Protein AF-A0A183FVJ2-F1 (afdb_monomer_lite)

Sequence (261 aa):
MDPRLMNNDLGYVYKYMKAKNQTASGFENDLEMKLHALHQQADVAATLRSDWQHLRRNEVFLLEAPGEQVLLLNRCLRTGELTKEKMIKLATRYLLTERMFEQQVENGKLNSTHLHAWYNKPHKFDVKSDDVFQFAYDNLSQLEELIYELEREQRRAERDFHRSETTYYPEQEGRQLLHILRNYMRKDEQCFQNEIGQLRNKMKDQELELKRMQDTINLLKEQTTPNTSNSGIEVTVNLSKKTDRAAIVESPIPDLVSDDE

Foldseek 3Di:
DPPVLLPDLVSVVVVVVVCPQQALVNLLVLLQVLLVVLVVLLVLLVVLVVVVVCLVPDPCNVLDQLVVVLVVLVVSLVSLVVSLVSLVSSLVVSVVSLVVSVVCCVVVVYPVVSVVCSQPDDDPDHSDSVRSVVVSVVSSVSSVVVSVVSVVVSVVSVVVNVVVVVVPDDVSVVSVVVVVVVVVVVVVVVVVVVVVVVVVVVVVVVVVVVVVVVVVVVVVVVVQPDDDDDDDDDDDDDDDDDDDDDDDDDDDDDDDDDDDD

Secondary structure (DSSP, 8-state):
--GGGGG-HHHHHHHHHH-TT--HHHHHHHHHHHHHHHHHHHHHHHHHHHHHHHHTT-HHHHHS-HHHHHHHHHHHHHHHHHHHHHHHHHHHHHHHHHHHHHHHHHTTSS-HHHHHHHHHS--SS--SHHHHHHHHHHHHHHHHHHHHHHHHHHHHHHHHHHHHHTS-STHHHHHHHHHHHHHHHHHHHHHHHHHHHHHHHHHHHHHHHHHHHHHHHHHHHHT-----------------------------PPP------

Organism: Heligmosomoides polygyrus (NCBI:txid6339)

Radius of gyration: 40.73 Å; chains: 1; bounding box: 68×59×129 Å

pLDDT: mean 77.81, std 19.51, range [30.38, 97.06]

Structure (mmCIF, N/CA/C/O backbone):
data_AF-A0A183FVJ2-F1
#
_entry.id   AF-A0A183FVJ2-F1
#
loop_
_atom_site.group_PDB
_atom_site.id
_atom_site.type_symbol
_atom_site.label_atom_id
_atom_site.label_alt_id
_atom_site.label_comp_id
_atom_site.label_asym_id
_atom_site.label_entity_id
_atom_site.label_seq_id
_atom_site.pdbx_PDB_ins_code
_atom_site.Cartn_x
_atom_site.Cartn_y
_atom_site.Cartn_z
_atom_site.occupancy
_atom_site.B_iso_or_equiv
_atom_site.auth_seq_id
_atom_site.auth_comp_id
_atom_site.auth_asym_id
_atom_site.auth_atom_id
_atom_site.pdbx_PDB_model_num
ATOM 1 N N . MET A 1 1 ? -12.778 12.762 14.167 1.00 50.00 1 MET A N 1
ATOM 2 C CA . MET A 1 1 ? -11.390 13.025 14.616 1.00 50.00 1 MET A CA 1
ATOM 3 C C . MET A 1 1 ? -10.741 14.114 13.764 1.00 50.00 1 MET A C 1
ATOM 5 O O . MET A 1 1 ? -11.205 14.344 12.657 1.00 50.00 1 MET A O 1
ATOM 9 N N . ASP A 1 2 ? -9.696 14.784 14.263 1.00 41.59 2 ASP A N 1
ATOM 10 C CA . ASP A 1 2 ? -8.863 15.715 13.471 1.00 41.59 2 ASP A CA 1
ATOM 11 C C . ASP A 1 2 ? -7.871 14.905 12.606 1.00 41.59 2 ASP A C 1
ATOM 13 O O . ASP A 1 2 ? -7.110 14.119 13.182 1.00 41.59 2 ASP A O 1
ATOM 17 N N . PRO A 1 3 ? -7.826 15.081 11.267 1.00 47.72 3 PRO A N 1
ATOM 18 C CA . PRO A 1 3 ? -6.887 14.377 10.387 1.00 47.72 3 PRO A CA 1
ATOM 19 C C . PRO A 1 3 ? -5.415 14.499 10.803 1.00 47.72 3 PRO A C 1
ATOM 21 O O . PRO A 1 3 ? -4.632 13.583 10.569 1.00 47.72 3 PRO A O 1
ATOM 24 N N . ARG A 1 4 ? -5.019 15.586 11.479 1.00 46.34 4 ARG A N 1
ATOM 25 C CA . ARG A 1 4 ? -3.639 15.791 11.959 1.00 46.34 4 ARG A CA 1
ATOM 26 C C . ARG A 1 4 ? -3.226 14.775 13.028 1.00 46.34 4 ARG A C 1
ATOM 28 O O . ARG A 1 4 ? -2.039 14.493 13.179 1.00 46.34 4 ARG A O 1
ATOM 35 N N . LEU A 1 5 ? -4.191 14.182 13.734 1.00 44.88 5 LEU A N 1
ATOM 36 C CA . LEU A 1 5 ? -3.951 13.118 14.714 1.00 44.88 5 LEU A CA 1
ATOM 37 C C . LEU A 1 5 ? -3.628 11.770 14.066 1.00 44.88 5 LEU A C 1
ATOM 39 O O . LEU A 1 5 ? -3.126 10.887 14.755 1.00 44.88 5 LEU A O 1
ATOM 43 N N . MET A 1 6 ? -3.835 11.616 12.752 1.00 51.00 6 MET A N 1
ATOM 44 C CA . MET A 1 6 ? -3.384 10.418 12.045 1.00 51.00 6 MET A CA 1
ATOM 45 C C . MET A 1 6 ? -1.854 10.339 11.907 1.00 51.00 6 MET A C 1
ATOM 47 O O . MET A 1 6 ? -1.336 9.248 11.673 1.00 51.00 6 MET A O 1
ATOM 51 N N . ASN A 1 7 ? -1.114 11.434 12.111 1.00 52.62 7 ASN A N 1
ATOM 52 C CA . ASN A 1 7 ? 0.334 11.471 11.867 1.00 52.62 7 ASN A CA 1
ATOM 53 C C . ASN A 1 7 ? 1.219 11.236 13.108 1.00 52.62 7 ASN A C 1
ATOM 55 O O . ASN A 1 7 ? 2.419 11.043 12.945 1.00 52.62 7 ASN A O 1
ATOM 59 N N . ASN A 1 8 ? 0.676 11.240 14.332 1.00 68.25 8 ASN A N 1
ATOM 60 C CA . ASN A 1 8 ? 1.465 11.060 15.561 1.00 68.25 8 ASN A CA 1
ATOM 61 C C . ASN A 1 8 ? 0.831 10.004 16.480 1.00 68.25 8 ASN A C 1
ATOM 63 O O . ASN A 1 8 ? -0.153 10.283 17.164 1.00 68.25 8 ASN A O 1
ATOM 67 N N . ASP A 1 9 ? 1.431 8.812 16.526 1.00 68.06 9 ASP A N 1
ATOM 68 C CA . ASP A 1 9 ? 0.965 7.676 17.331 1.00 68.06 9 ASP A CA 1
ATOM 69 C C . ASP A 1 9 ? 0.944 7.970 18.832 1.00 68.06 9 ASP A C 1
ATOM 71 O O . ASP A 1 9 ? -0.027 7.653 19.515 1.00 68.06 9 ASP A O 1
ATOM 75 N N . LEU A 1 10 ? 1.971 8.644 19.352 1.00 72.25 10 LEU A N 1
ATOM 76 C CA . LEU A 1 10 ? 2.040 8.975 20.774 1.00 72.25 10 LEU A CA 1
ATOM 77 C C . LEU A 1 10 ? 0.984 10.027 21.149 1.00 72.25 10 LEU A C 1
ATOM 79 O O . LEU A 1 10 ? 0.345 9.933 22.195 1.00 72.25 10 LEU A O 1
ATOM 83 N N . GLY A 1 11 ? 0.750 11.000 20.263 1.00 74.44 11 GLY A N 1
ATOM 84 C CA . GLY A 1 11 ? -0.313 11.998 20.402 1.00 74.44 11 GLY A CA 1
ATOM 85 C C . GLY A 1 11 ? -1.719 11.395 20.309 1.00 74.44 11 GLY A C 1
ATOM 86 O O . GLY A 1 11 ? -2.619 11.831 21.031 1.00 74.44 11 GLY A O 1
ATOM 87 N N . TYR A 1 12 ? -1.894 10.370 19.469 1.00 73.94 12 TYR A N 1
ATOM 88 C CA . TYR A 1 12 ? -3.103 9.554 19.398 1.00 73.94 12 TYR A CA 1
ATOM 89 C C . TYR A 1 12 ? -3.345 8.848 20.741 1.00 73.94 12 TYR A C 1
ATOM 91 O O . TYR A 1 12 ? -4.330 9.155 21.415 1.00 73.94 12 TYR A O 1
ATOM 99 N N . VAL A 1 13 ? -2.410 8.004 21.197 1.00 74.38 13 VAL A N 1
ATOM 100 C CA . VAL A 1 13 ? -2.525 7.266 22.472 1.00 74.38 13 VAL A CA 1
ATOM 101 C C . VAL A 1 13 ? -2.774 8.217 23.647 1.00 74.38 13 VAL A C 1
ATOM 103 O O . VAL A 1 13 ? -3.704 8.007 24.424 1.00 74.38 13 VAL A O 1
ATOM 106 N N . TYR A 1 14 ? -2.028 9.322 23.741 1.00 77.62 14 TYR A N 1
ATOM 107 C CA . TYR A 1 14 ? -2.188 10.316 24.806 1.00 77.62 14 TYR A CA 1
ATOM 108 C C . TYR A 1 14 ? -3.583 10.961 24.834 1.00 77.62 14 TYR A C 1
ATOM 110 O O . TYR A 1 14 ? -4.159 11.139 25.913 1.00 77.62 14 TYR A O 1
ATOM 118 N N . LYS A 1 15 ? -4.157 11.305 23.669 1.00 73.88 15 LYS A N 1
ATOM 119 C CA . LYS A 1 15 ? -5.523 11.848 23.611 1.00 73.88 15 LYS A CA 1
ATOM 120 C C . LYS A 1 15 ? -6.560 10.817 24.049 1.00 73.88 15 LYS A C 1
ATOM 122 O O . LYS A 1 15 ? -7.435 11.186 24.826 1.00 73.88 15 LYS A O 1
ATOM 127 N N . TYR A 1 16 ? -6.444 9.557 23.625 1.00 70.44 16 TYR A N 1
ATOM 128 C CA . TYR A 1 16 ? -7.369 8.500 24.055 1.00 70.44 16 TYR A CA 1
ATOM 129 C C . TYR A 1 16 ? -7.235 8.191 25.554 1.00 70.44 16 TYR A C 1
ATOM 131 O O . TYR A 1 16 ? -8.247 8.111 26.242 1.00 70.44 16 TYR A O 1
ATOM 139 N N . MET A 1 17 ? -6.017 8.150 26.112 1.00 72.50 17 MET A N 1
ATOM 140 C CA . MET A 1 17 ? -5.810 7.999 27.563 1.00 72.50 17 MET A CA 1
ATOM 141 C C . MET A 1 17 ? -6.437 9.139 28.385 1.00 72.50 17 MET A C 1
ATOM 143 O O . MET A 1 17 ? -6.897 8.915 29.506 1.00 72.50 17 MET A O 1
ATOM 147 N N . LYS A 1 18 ? -6.471 10.371 27.854 1.00 74.06 18 LYS A N 1
ATOM 148 C CA . LYS A 1 18 ? -7.150 11.508 28.503 1.00 74.06 18 LYS A CA 1
ATOM 149 C C . LYS A 1 18 ? -8.656 11.586 28.223 1.00 74.06 18 LYS A C 1
ATOM 151 O O . LYS A 1 18 ? -9.364 12.247 28.987 1.00 74.06 18 LYS A O 1
ATOM 156 N N . ALA A 1 19 ? -9.161 10.938 27.176 1.00 66.31 19 ALA A N 1
ATOM 157 C CA . ALA A 1 19 ? -10.570 10.956 26.793 1.00 66.31 19 ALA A CA 1
ATOM 158 C C . ALA A 1 19 ? -11.411 10.053 27.715 1.00 66.31 19 ALA A C 1
ATOM 160 O O . ALA A 1 19 ? -11.744 8.920 27.386 1.00 66.31 19 ALA A O 1
ATOM 161 N N . LYS A 1 20 ? -11.788 10.570 28.892 1.00 62.09 20 LYS A N 1
ATOM 162 C CA . LYS A 1 20 ? -12.544 9.795 29.896 1.00 62.09 20 LYS A CA 1
ATOM 163 C C . LYS A 1 20 ? -13.955 9.371 29.453 1.00 62.09 20 LYS A C 1
ATOM 165 O O . LYS A 1 20 ? -14.448 8.370 29.964 1.00 62.09 20 LYS A O 1
ATOM 170 N N . ASN A 1 21 ? -14.572 10.111 28.523 1.00 65.19 21 ASN A N 1
ATOM 171 C CA . ASN A 1 21 ? -15.989 9.998 28.146 1.00 65.19 21 ASN A CA 1
ATOM 172 C C . ASN A 1 21 ? -16.176 9.904 26.615 1.00 65.19 21 ASN A C 1
ATOM 174 O O . ASN A 1 21 ? -16.877 10.723 26.019 1.00 65.19 21 ASN A O 1
ATOM 178 N N . GLN A 1 22 ? -15.518 8.953 25.951 1.00 79.38 22 GLN A N 1
ATOM 179 C CA . GLN A 1 22 ? -15.757 8.694 24.527 1.00 79.38 22 GLN A CA 1
ATOM 180 C C . GLN A 1 22 ? -17.054 7.888 24.350 1.00 79.38 22 GLN A C 1
ATOM 182 O O . GLN A 1 22 ? -17.272 6.894 25.041 1.00 79.38 22 GLN A O 1
ATOM 187 N N . THR A 1 23 ? -17.943 8.337 23.460 1.00 86.50 23 THR A N 1
ATOM 188 C CA . THR A 1 23 ? -19.224 7.664 23.196 1.00 86.50 23 THR A CA 1
ATOM 189 C C . THR A 1 23 ? -19.024 6.423 22.331 1.00 86.50 23 THR A C 1
ATOM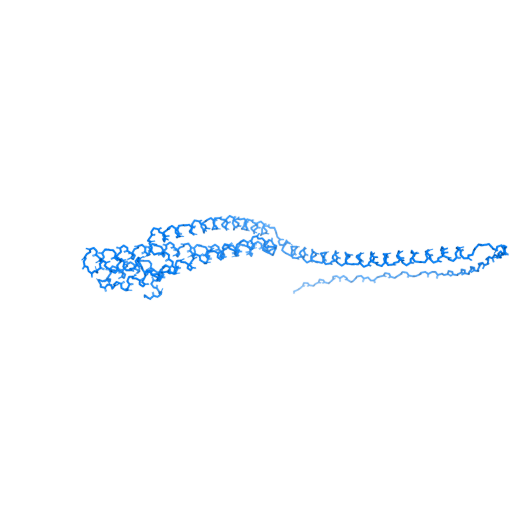 191 O O . THR A 1 23 ? -18.082 6.364 21.541 1.00 86.50 23 THR A O 1
ATOM 194 N N . ALA A 1 24 ? -19.956 5.467 22.400 1.00 86.50 24 ALA A N 1
ATOM 195 C CA . ALA A 1 24 ? -19.974 4.311 21.500 1.00 86.50 24 ALA A CA 1
ATOM 196 C C . ALA A 1 24 ? -19.923 4.729 20.017 1.00 86.50 24 ALA A C 1
ATOM 198 O O . ALA A 1 24 ? -19.078 4.251 19.273 1.00 86.50 24 ALA A O 1
ATOM 199 N N . SER A 1 25 ? -20.730 5.717 19.615 1.00 87.69 25 SER A N 1
ATOM 200 C CA . SER A 1 25 ? -20.691 6.301 18.263 1.00 87.69 25 SER A CA 1
ATOM 201 C C . SER A 1 25 ? -19.344 6.936 17.892 1.00 87.69 25 SER A C 1
ATOM 203 O O . SER A 1 25 ? -18.989 6.982 16.717 1.00 87.69 25 SER A O 1
ATOM 205 N N . GLY A 1 26 ? -18.581 7.419 18.878 1.00 88.19 26 GLY A N 1
ATOM 206 C CA . GLY A 1 26 ? -17.218 7.903 18.687 1.00 88.19 26 GLY A CA 1
ATOM 207 C C . GLY A 1 26 ? -16.248 6.764 18.376 1.00 88.19 26 GLY A C 1
ATOM 208 O O . GLY A 1 26 ? -15.471 6.888 17.435 1.00 88.19 26 GLY A O 1
ATOM 209 N N . PHE A 1 27 ? -16.329 5.651 19.115 1.00 89.25 27 PHE A N 1
ATOM 210 C CA . PHE A 1 27 ? -15.549 4.441 18.831 1.00 89.25 27 PHE A CA 1
ATOM 211 C C . PHE A 1 27 ? -15.895 3.843 17.463 1.00 89.25 27 PHE A C 1
ATOM 213 O O . PHE A 1 27 ? -14.985 3.629 16.671 1.00 89.25 27 PHE A O 1
ATOM 220 N N . GLU A 1 28 ? -17.182 3.650 17.154 1.00 91.44 28 GLU A N 1
ATOM 221 C CA . GLU A 1 28 ? -17.647 3.128 15.857 1.00 91.44 28 GLU A CA 1
ATOM 222 C C . GLU A 1 28 ? -17.110 3.964 14.679 1.00 91.44 28 GLU A C 1
ATOM 224 O O . GLU A 1 28 ? -16.486 3.434 13.765 1.00 91.44 28 GLU A O 1
ATOM 229 N N . ASN A 1 29 ? -17.271 5.292 14.726 1.00 90.94 29 ASN A N 1
ATOM 230 C CA . ASN A 1 29 ? -16.782 6.189 13.674 1.00 90.94 29 ASN A CA 1
ATOM 231 C C . ASN A 1 29 ? -15.244 6.209 13.578 1.00 90.94 29 ASN A C 1
ATOM 233 O O . ASN A 1 29 ? -14.679 6.299 12.487 1.00 90.94 29 ASN A O 1
ATOM 237 N N . ASP A 1 30 ? -14.544 6.121 14.712 1.00 89.31 30 ASP A N 1
ATOM 238 C CA . ASP A 1 30 ? -13.084 6.068 14.720 1.00 89.31 30 ASP A CA 1
ATOM 239 C C . ASP A 1 30 ? -12.540 4.709 14.238 1.00 89.31 30 ASP A C 1
ATOM 241 O O . ASP A 1 30 ? -11.404 4.674 13.762 1.00 89.31 30 ASP A O 1
ATOM 245 N N . LEU A 1 31 ? -13.296 3.611 14.355 1.00 92.12 31 LEU A N 1
ATOM 246 C CA . LEU A 1 31 ? -12.975 2.304 13.766 1.00 92.12 31 LEU A CA 1
ATOM 247 C C . LEU A 1 31 ? -13.189 2.340 12.247 1.00 92.12 31 LEU A C 1
ATOM 249 O O . LEU A 1 31 ? -12.234 2.115 11.504 1.00 92.12 31 LEU A O 1
ATOM 253 N N . GLU A 1 32 ? -14.380 2.744 11.796 1.00 93.62 32 GLU A N 1
ATOM 254 C CA . GLU A 1 32 ? -14.748 2.875 10.376 1.00 93.62 32 GLU A CA 1
ATOM 255 C C . GLU A 1 32 ? -13.738 3.733 9.594 1.00 93.62 32 GLU A C 1
ATOM 257 O O . GLU A 1 32 ? -13.203 3.328 8.561 1.00 93.62 32 GLU A O 1
ATOM 262 N N . MET A 1 33 ? -13.386 4.905 10.134 1.00 92.19 33 MET A N 1
ATOM 263 C CA . MET A 1 33 ? -12.411 5.812 9.522 1.00 92.19 33 MET A CA 1
ATOM 264 C C . MET A 1 33 ? -11.015 5.176 9.381 1.00 92.19 33 MET A C 1
ATOM 266 O O . MET A 1 33 ? -10.322 5.440 8.397 1.00 92.19 33 MET A O 1
ATOM 270 N N . LYS A 1 34 ? -10.573 4.355 10.346 1.00 92.31 34 LYS A N 1
ATOM 271 C CA . LYS A 1 34 ? -9.274 3.661 10.267 1.00 92.31 34 LYS A CA 1
ATOM 272 C C . LYS A 1 34 ? -9.308 2.520 9.265 1.00 92.31 34 LYS A C 1
ATOM 274 O O . LYS A 1 34 ? -8.358 2.383 8.502 1.00 92.31 34 LYS A O 1
ATOM 279 N N . LEU A 1 35 ? -10.390 1.748 9.256 1.00 94.62 35 LEU A N 1
ATOM 280 C CA . LEU A 1 35 ? -10.602 0.641 8.332 1.00 94.62 35 LEU A CA 1
ATOM 281 C C . LEU A 1 35 ? -10.618 1.138 6.881 1.00 94.62 35 LEU A C 1
ATOM 283 O O . LEU A 1 35 ? -9.853 0.655 6.048 1.00 94.62 35 LEU A O 1
ATOM 287 N N . HIS A 1 36 ? -11.374 2.203 6.596 1.00 95.25 36 HIS A N 1
ATOM 288 C CA . HIS A 1 36 ? -11.368 2.833 5.276 1.00 95.25 36 HIS A CA 1
ATOM 289 C C . HIS A 1 36 ? -9.982 3.380 4.891 1.00 95.25 36 HIS A C 1
ATOM 291 O O . HIS A 1 36 ? -9.546 3.226 3.749 1.00 95.25 36 HIS A O 1
ATOM 297 N N . ALA A 1 37 ? -9.263 4.015 5.823 1.00 94.06 37 ALA A N 1
ATOM 298 C CA . ALA A 1 37 ? -7.909 4.507 5.563 1.00 94.06 37 ALA A CA 1
ATOM 299 C C . ALA A 1 37 ? -6.902 3.366 5.312 1.00 94.06 37 ALA A C 1
ATOM 301 O O . ALA A 1 37 ? -5.991 3.533 4.500 1.00 94.06 37 ALA A O 1
ATOM 302 N N . LEU A 1 38 ? -7.068 2.216 5.978 1.00 95.75 38 LEU A N 1
ATOM 303 C CA . LEU A 1 38 ? -6.240 1.021 5.805 1.00 95.75 38 LEU A CA 1
ATOM 304 C C . LEU A 1 38 ? -6.442 0.413 4.413 1.00 95.75 38 LEU A C 1
ATOM 306 O O . LEU A 1 38 ? -5.459 0.213 3.702 1.00 95.75 38 LEU A O 1
ATOM 310 N N . HIS A 1 39 ? -7.695 0.225 3.983 1.00 96.38 39 HIS A N 1
ATOM 311 C CA . HIS A 1 39 ? -8.006 -0.192 2.611 1.00 96.38 39 HIS A CA 1
ATOM 312 C C . HIS A 1 39 ? -7.441 0.786 1.573 1.00 96.38 39 HIS A C 1
ATOM 314 O O . HIS A 1 39 ? -6.803 0.356 0.619 1.00 96.38 39 HIS A O 1
ATOM 320 N N . GLN A 1 40 ? -7.540 2.099 1.810 1.00 95.88 40 GLN A N 1
ATOM 321 C CA . GLN A 1 40 ? -6.932 3.092 0.920 1.00 95.88 40 GLN A CA 1
ATOM 322 C C . GLN A 1 40 ? -5.396 2.965 0.835 1.00 95.88 40 GLN A C 1
ATOM 324 O O . GLN A 1 40 ? -4.821 3.249 -0.214 1.00 95.88 40 GLN A O 1
ATOM 329 N N . GLN A 1 41 ? -4.698 2.556 1.905 1.00 96.31 41 GLN A N 1
ATOM 330 C CA . GLN A 1 41 ? -3.255 2.284 1.811 1.00 96.31 41 GLN A CA 1
ATOM 331 C C . GLN A 1 41 ? -2.961 0.977 1.058 1.00 96.31 41 GLN A C 1
ATOM 333 O O . GLN A 1 41 ? -1.978 0.926 0.321 1.00 96.31 41 GLN A O 1
ATOM 338 N N . ALA A 1 42 ? -3.817 -0.042 1.177 1.00 96.06 42 ALA A N 1
ATOM 339 C CA . ALA A 1 42 ? -3.713 -1.254 0.366 1.00 96.06 42 ALA A CA 1
ATOM 340 C C . ALA A 1 42 ? -3.910 -0.957 -1.136 1.00 96.06 42 ALA A C 1
ATOM 342 O O . ALA A 1 42 ? -3.131 -1.441 -1.955 1.00 96.06 42 ALA A O 1
ATOM 343 N N . ASP A 1 43 ? -4.852 -0.077 -1.500 1.00 96.75 43 ASP A N 1
ATOM 344 C CA . ASP A 1 43 ? -5.037 0.390 -2.885 1.00 96.75 43 ASP A CA 1
ATOM 345 C C . ASP A 1 43 ? -3.780 1.108 -3.423 1.00 96.75 43 ASP A C 1
ATOM 347 O O . ASP A 1 43 ? -3.372 0.905 -4.571 1.00 96.75 43 ASP A O 1
ATOM 351 N N . VAL A 1 44 ? -3.109 1.915 -2.588 1.00 96.31 44 VAL A N 1
ATOM 352 C CA . VAL A 1 44 ? -1.820 2.552 -2.929 1.00 96.31 44 VAL A CA 1
ATOM 353 C C . VAL A 1 44 ? -0.710 1.511 -3.114 1.00 96.31 44 VAL A C 1
ATOM 355 O O . VAL A 1 44 ? 0.055 1.609 -4.073 1.00 96.31 44 VAL A O 1
ATOM 358 N N . ALA A 1 45 ? -0.633 0.491 -2.254 1.00 95.75 45 ALA A N 1
ATOM 359 C CA . ALA A 1 45 ? 0.333 -0.603 -2.386 1.00 95.75 45 ALA A CA 1
ATOM 360 C C . ALA A 1 45 ? 0.096 -1.440 -3.660 1.00 95.75 45 ALA A C 1
ATOM 362 O O . ALA A 1 45 ? 1.048 -1.783 -4.364 1.00 95.75 45 ALA A O 1
ATOM 363 N N . ALA A 1 46 ? -1.167 -1.721 -3.998 1.00 95.50 46 ALA A N 1
ATOM 364 C CA . ALA A 1 46 ? -1.552 -2.400 -5.233 1.00 95.50 46 ALA A CA 1
ATOM 365 C C . ALA A 1 46 ? -1.200 -1.567 -6.479 1.00 95.50 46 ALA A C 1
ATOM 367 O O . ALA A 1 46 ? -0.664 -2.107 -7.449 1.00 95.50 46 ALA A O 1
ATOM 368 N N . THR A 1 47 ? -1.422 -0.249 -6.425 1.00 96.06 47 THR A N 1
ATOM 369 C CA . THR A 1 47 ? -1.043 0.692 -7.493 1.00 96.06 47 THR A CA 1
ATOM 370 C C . THR A 1 47 ? 0.473 0.697 -7.693 1.00 96.06 47 THR A C 1
ATOM 372 O O . THR A 1 47 ? 0.936 0.437 -8.798 1.00 96.06 47 THR A O 1
ATOM 375 N N . LEU A 1 48 ? 1.257 0.852 -6.616 1.00 95.06 48 LEU A N 1
ATOM 376 C CA . LEU A 1 48 ? 2.725 0.808 -6.658 1.00 95.06 48 LEU A CA 1
ATOM 377 C C . LEU A 1 48 ? 3.257 -0.513 -7.243 1.00 95.06 48 LEU A C 1
ATOM 379 O O . LEU A 1 48 ? 4.243 -0.515 -7.980 1.00 95.06 48 LEU A O 1
ATOM 383 N N . ARG A 1 49 ? 2.596 -1.638 -6.944 1.00 94.25 49 ARG A N 1
ATOM 384 C CA . ARG A 1 49 ? 2.927 -2.951 -7.515 1.00 94.25 49 ARG A CA 1
ATOM 385 C C . ARG A 1 49 ? 2.652 -3.010 -9.017 1.00 94.25 49 ARG A C 1
ATOM 387 O O . ARG A 1 49 ? 3.483 -3.536 -9.755 1.00 94.25 49 ARG A O 1
ATOM 394 N N . SER A 1 50 ? 1.518 -2.473 -9.468 1.00 93.56 50 SER A N 1
ATOM 395 C CA . SER A 1 50 ? 1.185 -2.383 -10.894 1.00 93.56 50 SER A CA 1
ATOM 396 C C . SER A 1 50 ? 2.184 -1.485 -11.625 1.00 93.56 50 SER A C 1
ATOM 398 O O . SER A 1 50 ? 2.778 -1.906 -12.616 1.00 93.56 50 SER A O 1
ATOM 400 N N . ASP A 1 51 ? 2.448 -0.291 -11.088 1.00 91.12 51 ASP A N 1
ATOM 401 C CA . ASP A 1 51 ? 3.419 0.666 -11.621 1.00 91.12 51 ASP A CA 1
ATOM 402 C C . ASP A 1 51 ? 4.810 0.034 -11.745 1.00 91.12 51 ASP A C 1
ATOM 404 O O . ASP A 1 51 ? 5.440 0.138 -12.797 1.00 91.12 51 ASP A O 1
ATOM 408 N N . TRP A 1 52 ? 5.269 -0.705 -10.727 1.00 92.00 52 TRP A N 1
ATOM 409 C CA . TRP A 1 52 ? 6.535 -1.440 -10.790 1.00 92.00 52 TRP A CA 1
ATOM 410 C C . TRP A 1 52 ? 6.554 -2.506 -11.892 1.00 92.00 52 TRP A C 1
ATOM 412 O O . TRP A 1 52 ? 7.521 -2.596 -12.653 1.00 92.00 52 TRP A O 1
ATOM 422 N N . GLN A 1 53 ? 5.482 -3.293 -12.030 1.00 90.25 53 GLN A N 1
ATOM 423 C CA . GLN A 1 53 ? 5.373 -4.297 -13.094 1.00 90.25 53 GLN A CA 1
ATOM 424 C C . GLN A 1 53 ? 5.384 -3.672 -14.496 1.00 90.25 53 GLN A C 1
ATOM 426 O O . GLN A 1 53 ? 5.917 -4.285 -15.424 1.00 90.25 53 GLN A O 1
ATOM 431 N N . HIS A 1 54 ? 4.834 -2.465 -14.658 1.00 88.19 54 HIS A N 1
ATOM 432 C CA . HIS A 1 54 ? 4.917 -1.707 -15.904 1.00 88.19 54 HIS A CA 1
ATOM 433 C C . HIS A 1 54 ? 6.323 -1.136 -16.130 1.00 88.19 54 HIS A C 1
ATOM 435 O O . HIS A 1 54 ? 6.896 -1.376 -17.191 1.00 88.19 54 HIS A O 1
ATOM 441 N N . LEU A 1 55 ? 6.914 -0.457 -15.138 1.00 86.31 55 LEU A N 1
ATOM 442 C CA . LEU A 1 55 ? 8.259 0.131 -15.211 1.00 86.31 55 LEU A CA 1
ATOM 443 C C . LEU A 1 55 ? 9.324 -0.917 -15.557 1.00 86.31 55 LEU A C 1
ATOM 445 O O . LEU A 1 55 ? 10.053 -0.752 -16.531 1.00 86.31 55 LEU A O 1
ATOM 449 N N . ARG A 1 56 ? 9.351 -2.050 -14.844 1.00 83.62 56 ARG A N 1
ATOM 450 C CA . ARG A 1 56 ? 10.310 -3.148 -15.071 1.00 83.62 56 ARG A CA 1
ATOM 451 C C . ARG A 1 56 ? 10.218 -3.769 -16.475 1.00 83.62 56 ARG A C 1
ATOM 453 O O . ARG A 1 56 ? 11.176 -4.392 -16.927 1.00 83.62 56 ARG A O 1
ATOM 460 N N . ARG A 1 57 ? 9.073 -3.635 -17.155 1.00 81.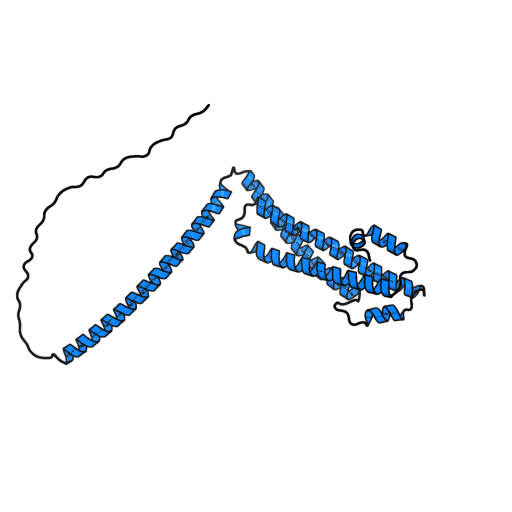62 57 ARG A N 1
ATOM 461 C CA . ARG A 1 57 ? 8.834 -4.133 -18.525 1.00 81.62 57 ARG A CA 1
ATOM 462 C C . ARG A 1 57 ? 8.967 -3.051 -19.600 1.00 81.62 57 ARG A C 1
ATOM 464 O O . ARG A 1 57 ? 8.908 -3.380 -20.781 1.00 81.62 57 ARG A O 1
ATOM 471 N N . ASN A 1 58 ? 9.107 -1.784 -19.219 1.00 81.94 58 ASN A N 1
ATOM 472 C CA . ASN A 1 58 ? 9.137 -0.670 -20.153 1.00 81.94 58 ASN A CA 1
ATOM 473 C C . ASN A 1 58 ? 10.537 -0.525 -20.772 1.00 81.94 58 ASN A C 1
ATOM 475 O O . ASN A 1 58 ? 11.512 -0.288 -20.059 1.00 81.94 58 ASN A O 1
ATOM 479 N N . GLU A 1 59 ? 10.633 -0.613 -22.104 1.00 68.44 59 GLU A N 1
ATOM 480 C CA . GLU A 1 59 ? 11.889 -0.374 -22.830 1.00 68.44 59 GLU A CA 1
ATOM 481 C C . GLU A 1 59 ? 12.469 1.017 -22.522 1.00 68.44 59 GLU A C 1
ATOM 483 O O . GLU A 1 59 ? 13.685 1.150 -22.449 1.00 68.44 59 GLU A O 1
ATOM 488 N N . VAL A 1 60 ? 11.627 2.030 -22.268 1.00 69.75 60 VAL A N 1
ATOM 489 C CA . VAL A 1 60 ? 12.076 3.389 -21.914 1.00 69.75 60 VAL A CA 1
ATOM 490 C C . VAL A 1 60 ? 12.852 3.385 -20.596 1.00 69.75 60 VAL A C 1
ATOM 492 O O . VAL A 1 60 ? 13.983 3.853 -20.568 1.00 69.75 60 VAL A O 1
ATOM 495 N N . PHE A 1 61 ? 12.312 2.765 -19.541 1.00 73.75 61 PHE A N 1
ATOM 496 C CA . PHE A 1 61 ? 12.988 2.662 -18.241 1.00 73.75 61 PHE A CA 1
ATOM 497 C C . PHE A 1 61 ? 14.310 1.885 -18.344 1.00 73.75 61 PHE A C 1
ATOM 499 O O . PHE A 1 61 ? 15.309 2.267 -17.747 1.00 73.75 61 PHE A O 1
ATOM 506 N N . LEU A 1 62 ? 14.356 0.821 -19.154 1.00 69.25 62 LEU A N 1
ATOM 507 C CA . LEU A 1 62 ? 15.581 0.041 -19.385 1.00 69.25 62 LEU A CA 1
ATOM 508 C C . LEU A 1 62 ? 16.651 0.792 -20.203 1.00 69.25 62 LEU A C 1
ATOM 510 O O . LEU A 1 62 ? 17.827 0.429 -20.135 1.00 69.25 62 LEU A O 1
ATOM 514 N N . LEU A 1 63 ? 16.254 1.802 -20.983 1.00 68.31 63 LEU A N 1
ATOM 515 C CA . LEU A 1 63 ? 17.129 2.627 -21.826 1.00 68.31 63 LEU A CA 1
ATOM 516 C C . LEU A 1 63 ? 17.467 3.996 -21.209 1.00 68.31 63 LEU A C 1
ATOM 518 O O . LEU A 1 63 ? 18.359 4.676 -21.719 1.00 68.31 63 LEU A O 1
ATOM 522 N N . GLU A 1 64 ? 16.785 4.395 -20.134 1.00 73.81 64 GLU A N 1
ATOM 523 C CA . GLU A 1 64 ? 17.090 5.593 -19.350 1.00 73.81 64 GLU A CA 1
ATOM 524 C C . GLU A 1 64 ? 18.516 5.570 -18.777 1.00 73.81 64 GLU A C 1
ATOM 526 O O . GLU A 1 64 ? 19.148 4.522 -18.610 1.00 73.81 64 GLU A O 1
ATOM 531 N N . ALA A 1 65 ? 19.038 6.761 -18.473 1.00 75.12 65 ALA A N 1
ATOM 532 C CA . ALA A 1 65 ? 20.335 6.890 -17.827 1.00 75.12 65 ALA A CA 1
ATOM 533 C C . ALA A 1 65 ? 20.294 6.243 -16.425 1.00 75.12 65 ALA A C 1
ATOM 535 O O . ALA A 1 65 ? 19.290 6.399 -15.724 1.00 75.12 65 ALA A O 1
ATOM 536 N N . PRO A 1 66 ? 21.375 5.585 -15.959 1.00 76.62 66 PRO A N 1
ATOM 537 C CA . PRO A 1 66 ? 21.381 4.926 -14.652 1.00 76.62 66 PRO A CA 1
ATOM 538 C C . PRO A 1 66 ? 20.989 5.844 -13.481 1.00 76.62 66 PRO A C 1
ATOM 540 O O . PRO A 1 66 ? 20.348 5.391 -12.539 1.00 76.62 66 PRO A O 1
ATOM 543 N N . GLY A 1 67 ? 21.299 7.145 -13.558 1.00 76.12 67 GLY A N 1
ATOM 544 C CA . GLY A 1 67 ? 20.879 8.130 -12.554 1.00 76.12 67 GLY A CA 1
ATOM 545 C C . GLY A 1 67 ? 19.356 8.308 -12.470 1.00 76.12 67 GLY A C 1
ATOM 546 O O . GLY A 1 67 ? 18.805 8.328 -11.372 1.00 76.12 67 GLY A O 1
ATOM 547 N N . GLU A 1 68 ? 18.658 8.350 -13.609 1.00 83.25 68 GLU A N 1
ATOM 548 C CA . GLU A 1 68 ? 17.188 8.439 -13.649 1.00 83.25 68 GLU A CA 1
ATOM 549 C C . GLU A 1 68 ? 16.541 7.152 -13.122 1.00 83.25 68 GLU A C 1
ATOM 551 O O . GLU A 1 68 ? 15.605 7.205 -12.321 1.00 83.25 68 GLU A O 1
ATOM 556 N N . GLN A 1 69 ? 17.108 5.988 -13.464 1.00 84.75 69 GLN A N 1
ATOM 557 C CA . GLN A 1 69 ? 16.677 4.702 -12.905 1.00 84.75 69 GLN A CA 1
ATOM 558 C C . GLN A 1 69 ? 16.790 4.694 -11.370 1.00 84.75 69 GLN A C 1
ATOM 560 O O . GLN A 1 69 ? 15.842 4.305 -10.685 1.00 84.75 69 GLN A O 1
ATOM 565 N N . VAL A 1 70 ? 17.910 5.177 -10.814 1.00 86.81 70 VAL A N 1
ATOM 566 C CA . VAL A 1 70 ? 18.108 5.314 -9.359 1.00 86.81 70 VAL A CA 1
ATOM 567 C C . VAL A 1 70 ? 17.094 6.281 -8.737 1.00 86.81 70 VAL A C 1
ATOM 569 O O . VAL A 1 70 ? 16.545 5.972 -7.675 1.00 86.81 70 VAL A O 1
ATOM 572 N N . LEU A 1 71 ? 16.794 7.418 -9.373 1.00 87.44 71 LEU A N 1
ATOM 573 C CA . LEU A 1 71 ? 15.809 8.388 -8.874 1.00 87.44 71 LEU A CA 1
ATOM 574 C C . LEU A 1 71 ? 14.380 7.821 -8.863 1.00 87.44 71 LEU A C 1
ATOM 576 O O . LEU A 1 71 ? 13.664 7.969 -7.866 1.00 87.44 71 LEU A O 1
ATOM 580 N N . LEU A 1 72 ? 13.969 7.133 -9.932 1.00 88.56 72 LEU A N 1
ATOM 581 C CA . LEU A 1 72 ? 12.658 6.485 -10.021 1.00 88.56 72 LEU A CA 1
ATOM 582 C C . LEU A 1 72 ? 12.512 5.361 -8.988 1.00 88.56 72 LEU A C 1
ATOM 584 O O . LEU A 1 72 ? 11.508 5.319 -8.274 1.00 88.56 72 LEU A O 1
ATOM 588 N N . LEU A 1 73 ? 13.531 4.511 -8.831 1.00 90.50 73 LEU A N 1
ATOM 589 C CA . LEU A 1 73 ? 13.538 3.441 -7.828 1.00 90.50 73 LEU A CA 1
ATOM 590 C C . LEU A 1 73 ? 13.475 4.001 -6.399 1.00 90.50 73 LEU A C 1
ATOM 592 O O . LEU A 1 73 ? 12.658 3.536 -5.603 1.00 90.50 73 LEU A O 1
ATOM 596 N N . ASN A 1 74 ? 14.230 5.063 -6.092 1.00 91.06 74 ASN A N 1
ATOM 597 C CA . ASN A 1 74 ? 14.139 5.768 -4.806 1.00 91.06 74 ASN A CA 1
ATOM 598 C C . ASN A 1 74 ? 12.739 6.346 -4.545 1.00 91.06 74 ASN A C 1
ATOM 600 O O . ASN A 1 74 ? 12.235 6.285 -3.421 1.00 91.06 74 ASN A O 1
ATOM 604 N N . ARG A 1 75 ? 12.071 6.889 -5.572 1.00 91.44 75 ARG A N 1
ATOM 605 C CA . ARG A 1 75 ? 10.691 7.388 -5.456 1.00 91.44 75 ARG A CA 1
ATOM 606 C C . ARG A 1 75 ? 9.700 6.254 -5.169 1.00 91.44 75 ARG A C 1
ATOM 608 O O . ARG A 1 75 ? 8.829 6.420 -4.308 1.00 91.44 75 ARG A O 1
ATOM 615 N N . CYS A 1 76 ? 9.837 5.115 -5.847 1.00 93.06 76 CYS A N 1
ATOM 616 C CA . CYS A 1 76 ? 9.025 3.922 -5.603 1.00 93.06 76 CYS A CA 1
ATOM 617 C C . CYS A 1 76 ? 9.237 3.388 -4.179 1.00 93.06 76 CYS A C 1
ATOM 619 O O . CYS A 1 76 ? 8.265 3.213 -3.447 1.00 93.06 76 CYS A O 1
ATOM 621 N N . LEU A 1 77 ? 10.491 3.233 -3.744 1.00 93.81 77 LEU A N 1
ATOM 622 C CA . LEU A 1 77 ? 10.844 2.779 -2.394 1.00 93.81 77 LEU A CA 1
ATOM 623 C C . LEU A 1 77 ? 10.322 3.704 -1.303 1.00 93.81 77 LEU A C 1
ATOM 625 O O . LEU A 1 77 ? 9.675 3.242 -0.368 1.00 93.81 77 LEU A O 1
ATOM 629 N N . ARG A 1 78 ? 10.506 5.021 -1.449 1.00 94.12 78 ARG A N 1
ATOM 630 C CA . ARG A 1 78 ? 9.967 5.998 -0.495 1.00 94.12 78 ARG A CA 1
ATOM 631 C C . ARG A 1 78 ? 8.444 5.916 -0.393 1.00 94.12 78 ARG A C 1
ATOM 633 O O . ARG A 1 78 ? 7.896 6.094 0.692 1.00 94.12 78 ARG A O 1
ATOM 640 N N . THR A 1 79 ? 7.760 5.641 -1.502 1.00 94.50 79 THR A N 1
ATOM 641 C CA . THR A 1 79 ? 6.306 5.421 -1.510 1.00 94.50 79 THR A CA 1
ATOM 642 C C . THR A 1 79 ? 5.944 4.120 -0.792 1.00 94.50 79 THR A C 1
ATOM 644 O O . THR A 1 79 ? 5.032 4.123 0.035 1.00 94.50 79 THR A O 1
ATOM 647 N N . GLY A 1 80 ? 6.683 3.038 -1.048 1.00 94.88 80 GLY A N 1
ATOM 648 C CA . GLY A 1 80 ? 6.507 1.739 -0.399 1.00 94.88 80 GLY A CA 1
ATOM 649 C C . GLY A 1 80 ? 6.696 1.807 1.116 1.00 94.88 80 GLY A C 1
ATOM 650 O O . GLY A 1 80 ? 5.771 1.482 1.856 1.00 94.88 80 GLY A O 1
ATOM 651 N N . GLU A 1 81 ? 7.836 2.322 1.581 1.00 94.38 81 GLU A N 1
ATOM 652 C CA . GLU A 1 81 ? 8.154 2.491 3.007 1.00 94.38 81 GLU A CA 1
ATOM 653 C C . GLU A 1 81 ? 7.107 3.333 3.748 1.00 94.38 81 GLU A C 1
ATOM 655 O O . GLU A 1 81 ? 6.588 2.913 4.784 1.00 94.38 81 GLU A O 1
ATOM 660 N N . LEU A 1 82 ? 6.714 4.486 3.188 1.00 94.12 82 LEU A N 1
ATOM 661 C CA . LEU A 1 82 ? 5.674 5.334 3.784 1.00 94.12 82 LEU A CA 1
ATOM 662 C C . LEU A 1 82 ? 4.298 4.654 3.812 1.00 94.12 82 LEU A C 1
ATOM 664 O O . LEU A 1 82 ? 3.492 4.945 4.696 1.00 94.12 82 LEU A O 1
ATOM 668 N N . THR A 1 83 ? 3.999 3.782 2.849 1.00 94.56 83 THR A N 1
ATOM 669 C CA . THR A 1 83 ? 2.732 3.033 2.808 1.00 94.56 83 THR A CA 1
ATOM 670 C C . THR A 1 83 ? 2.743 1.914 3.849 1.00 94.56 83 THR A C 1
ATOM 672 O O . THR A 1 83 ? 1.801 1.816 4.635 1.00 94.56 83 THR A O 1
ATOM 675 N N . LYS A 1 84 ? 3.850 1.164 3.948 1.00 95.56 84 LYS A N 1
ATOM 676 C CA . LYS A 1 84 ? 4.103 0.135 4.969 1.00 95.56 84 LYS A CA 1
ATOM 677 C C . LYS A 1 84 ? 3.957 0.709 6.381 1.00 95.56 84 LYS A C 1
ATOM 679 O O . LYS A 1 84 ? 3.169 0.202 7.179 1.00 95.56 84 LYS A O 1
ATOM 684 N N . GLU A 1 85 ? 4.628 1.828 6.666 1.00 93.62 85 GLU A N 1
ATOM 685 C CA . GLU A 1 85 ? 4.542 2.521 7.958 1.00 93.62 85 GLU A CA 1
ATOM 686 C C . GLU A 1 85 ? 3.094 2.925 8.299 1.00 93.62 85 GLU A C 1
ATOM 688 O O . GLU A 1 85 ? 2.623 2.692 9.416 1.00 93.62 85 GLU A O 1
ATOM 693 N N . LYS A 1 86 ? 2.355 3.505 7.343 1.00 92.88 86 LYS A N 1
ATOM 694 C CA . LYS A 1 86 ? 0.954 3.903 7.557 1.00 92.88 86 LYS A CA 1
ATOM 695 C C . LYS A 1 86 ? 0.031 2.710 7.784 1.00 92.88 86 LYS A C 1
ATOM 697 O O . LYS A 1 86 ? -0.832 2.801 8.653 1.00 92.88 86 LYS A O 1
ATOM 702 N N . MET A 1 87 ? 0.197 1.619 7.037 1.00 94.81 87 MET A N 1
ATOM 703 C CA . MET A 1 87 ? -0.602 0.400 7.201 1.00 94.81 87 MET A CA 1
ATOM 704 C C . MET A 1 87 ? -0.421 -0.198 8.597 1.00 94.81 87 MET A C 1
ATOM 706 O O . MET A 1 87 ? -1.417 -0.418 9.286 1.00 94.81 87 MET A O 1
ATOM 710 N N . ILE A 1 88 ? 0.828 -0.353 9.055 1.00 93.50 88 ILE A N 1
ATOM 711 C CA . ILE A 1 88 ? 1.144 -0.826 10.412 1.00 93.50 88 ILE A CA 1
ATOM 712 C C . ILE A 1 88 ? 0.461 0.070 11.454 1.00 93.50 88 ILE A C 1
ATOM 714 O O . ILE A 1 88 ? -0.279 -0.421 12.306 1.00 93.50 88 ILE A O 1
ATOM 718 N N . LYS A 1 89 ? 0.617 1.398 11.349 1.00 91.31 89 LYS A N 1
ATOM 719 C CA . LYS A 1 89 ? -0.013 2.354 12.277 1.00 91.31 89 LYS A CA 1
ATOM 720 C C . LYS A 1 89 ? -1.536 2.269 12.278 1.00 91.31 89 LYS A C 1
ATOM 722 O O . LYS A 1 89 ? -2.146 2.336 13.343 1.00 91.31 89 LYS A O 1
ATOM 727 N N . LEU A 1 90 ? -2.168 2.140 11.113 1.00 92.69 90 LEU A N 1
ATOM 728 C CA . LEU A 1 90 ? -3.624 2.058 11.000 1.00 92.69 90 LEU A CA 1
ATOM 729 C C . LEU A 1 90 ? -4.165 0.758 11.605 1.00 92.69 90 LEU A C 1
ATOM 731 O O . LEU A 1 90 ? -5.090 0.835 12.412 1.00 92.69 90 LEU A O 1
ATOM 735 N N . ALA A 1 91 ? -3.544 -0.389 11.314 1.00 93.31 91 ALA A N 1
ATOM 736 C CA . ALA A 1 91 ? -3.904 -1.679 11.904 1.00 93.31 91 ALA A CA 1
ATOM 737 C C . ALA A 1 91 ? -3.713 -1.682 13.434 1.00 93.31 91 ALA A C 1
ATOM 739 O O . ALA A 1 91 ? -4.649 -1.973 14.180 1.00 93.31 91 ALA A O 1
ATOM 740 N N . THR A 1 92 ? -2.547 -1.249 13.937 1.00 91.12 92 THR A N 1
ATOM 741 C CA . THR A 1 92 ? -2.288 -1.151 15.387 1.00 91.12 92 THR A CA 1
ATOM 742 C C . THR A 1 92 ? -3.284 -0.225 16.090 1.00 91.12 92 THR A C 1
ATOM 744 O O . THR A 1 92 ? -3.783 -0.545 17.170 1.00 91.12 92 THR A O 1
ATOM 747 N N . ARG A 1 93 ? -3.621 0.923 15.486 1.00 89.06 93 ARG A N 1
ATOM 748 C CA . ARG A 1 93 ? -4.620 1.839 16.054 1.00 89.06 93 ARG A CA 1
ATOM 749 C C . ARG A 1 93 ? -6.045 1.305 15.946 1.00 89.06 93 ARG A C 1
ATOM 751 O O . ARG A 1 93 ? -6.854 1.694 16.786 1.00 89.06 93 ARG A O 1
ATOM 758 N N . TYR A 1 94 ? -6.373 0.476 14.954 1.00 92.50 94 TYR A N 1
ATOM 759 C CA . TYR A 1 94 ? -7.672 -0.197 14.869 1.00 92.50 94 TYR A CA 1
ATOM 760 C C . TYR A 1 94 ? -7.857 -1.103 16.089 1.00 92.50 94 TYR A C 1
ATOM 762 O O . TYR A 1 94 ? -8.733 -0.823 16.908 1.00 92.50 94 TYR A O 1
ATO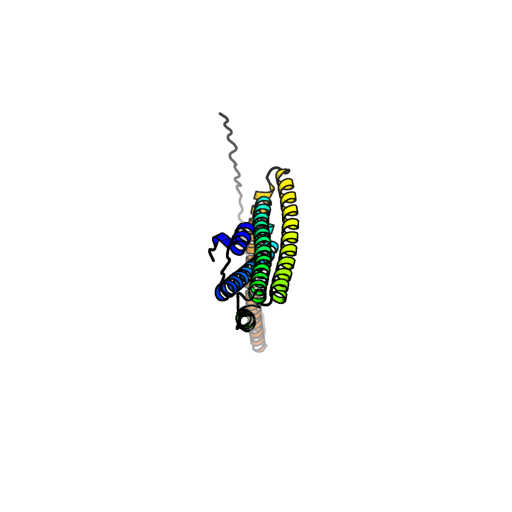M 770 N N . LEU A 1 95 ? -6.923 -2.040 16.306 1.00 91.69 95 LEU A N 1
ATOM 771 C CA . LEU A 1 95 ? -6.908 -2.929 17.475 1.00 91.69 95 LEU A CA 1
ATOM 772 C C . LEU A 1 95 ? -6.988 -2.159 18.790 1.00 91.69 95 LEU A C 1
ATOM 774 O O . LEU A 1 95 ? -7.813 -2.464 19.643 1.00 91.69 95 LEU A O 1
ATOM 778 N N . LEU A 1 96 ? -6.157 -1.126 18.958 1.00 89.19 96 LEU A N 1
ATOM 779 C CA . LEU A 1 96 ? -6.167 -0.333 20.186 1.00 89.19 96 LEU A CA 1
ATOM 780 C C . LEU A 1 96 ? -7.517 0.367 20.408 1.00 89.19 96 LEU A C 1
ATOM 782 O O . LEU A 1 96 ? -7.931 0.544 21.547 1.00 89.19 96 LEU A O 1
ATOM 786 N N . THR A 1 97 ? -8.218 0.764 19.345 1.00 89.31 97 THR A N 1
ATOM 787 C CA . THR A 1 97 ? -9.546 1.390 19.461 1.00 89.31 97 THR A CA 1
ATOM 788 C C . THR A 1 97 ? -10.605 0.371 19.855 1.00 89.31 97 THR A C 1
ATOM 790 O O . THR A 1 97 ? -11.414 0.662 20.731 1.00 89.31 97 THR A O 1
ATOM 793 N N . GLU A 1 98 ? -10.576 -0.812 19.244 1.00 90.88 98 GLU A N 1
ATOM 794 C CA . GLU A 1 98 ? -11.499 -1.910 19.533 1.00 90.88 98 GLU A CA 1
ATOM 795 C C . GLU A 1 98 ? -11.297 -2.430 20.963 1.00 90.88 98 GLU A C 1
ATOM 797 O O . GLU A 1 98 ? -12.239 -2.409 21.750 1.00 90.88 98 GLU A O 1
ATOM 802 N N . ARG A 1 99 ? -10.056 -2.738 21.366 1.00 89.94 99 ARG A N 1
ATOM 803 C CA . ARG A 1 99 ? -9.719 -3.142 22.744 1.00 89.94 99 ARG A CA 1
ATOM 804 C C . ARG A 1 99 ? -10.113 -2.098 23.783 1.00 89.94 99 ARG A C 1
ATOM 806 O O . ARG A 1 99 ? -10.574 -2.448 24.864 1.00 89.94 99 ARG A O 1
ATOM 813 N N . MET A 1 100 ? -9.971 -0.807 23.475 1.00 86.50 100 MET A N 1
ATOM 814 C CA . MET A 1 100 ? -10.453 0.252 24.367 1.00 86.50 100 MET A CA 1
ATOM 815 C C . MET A 1 100 ? -11.987 0.326 24.400 1.00 86.50 100 MET A C 1
ATOM 817 O O . MET A 1 100 ? -12.540 0.617 25.457 1.00 86.50 100 MET A O 1
ATOM 821 N N . PHE A 1 101 ? -12.685 0.054 23.294 1.00 88.44 101 PHE A N 1
ATOM 822 C CA . PHE A 1 101 ? -14.149 -0.007 23.256 1.00 88.44 101 PHE A CA 1
ATOM 823 C C . PHE A 1 101 ? -14.669 -1.188 24.094 1.00 88.44 101 PHE A C 1
ATOM 825 O O . PHE A 1 101 ? -15.512 -0.976 24.969 1.00 88.44 101 PHE A O 1
ATOM 832 N N . GLU A 1 102 ? -14.090 -2.382 23.919 1.00 89.75 102 GLU A N 1
ATOM 833 C CA . GLU A 1 102 ? -14.301 -3.558 24.778 1.00 89.75 102 GLU A CA 1
ATOM 834 C C . GLU A 1 102 ? -14.087 -3.202 26.254 1.00 89.75 102 GLU A C 1
ATOM 836 O O . GLU A 1 102 ? -14.992 -3.361 27.071 1.00 89.75 102 GLU A O 1
ATOM 841 N N . GLN A 1 103 ? -12.950 -2.590 26.594 1.00 88.50 103 GLN A N 1
ATOM 842 C CA . GLN A 1 103 ? -12.633 -2.226 27.973 1.00 88.50 103 GLN A CA 1
ATOM 843 C C . GLN A 1 103 ? -13.626 -1.208 28.579 1.00 88.50 103 GLN A C 1
ATOM 845 O O . GLN A 1 103 ? -13.911 -1.259 29.777 1.00 88.50 103 GLN A O 1
ATOM 850 N N . GLN A 1 104 ? -14.180 -0.260 27.809 1.00 85.94 104 GLN A N 1
ATOM 851 C CA . GLN A 1 104 ? -15.223 0.645 28.331 1.00 85.94 104 GLN A CA 1
ATOM 852 C C . GLN A 1 104 ? -16.573 -0.066 28.528 1.00 85.94 104 GLN A C 1
ATOM 854 O O . GLN A 1 104 ? -17.346 0.348 29.399 1.00 85.94 104 GLN A O 1
ATOM 859 N N . VAL A 1 105 ? -16.851 -1.120 27.753 1.00 87.19 105 VAL A N 1
ATOM 860 C CA . VAL A 1 105 ? -18.013 -2.002 27.937 1.00 87.19 105 VAL A CA 1
ATOM 861 C C . VAL A 1 105 ? -17.843 -2.873 29.186 1.00 87.19 105 VAL A C 1
ATOM 863 O O . VAL A 1 105 ? -18.732 -2.890 30.033 1.00 87.19 105 VAL A O 1
ATOM 866 N N . GLU A 1 106 ? -16.689 -3.521 29.360 1.00 86.81 106 GLU A N 1
ATOM 867 C CA . GLU A 1 106 ? -16.360 -4.337 30.543 1.00 86.81 106 GLU A CA 1
ATOM 868 C C . GLU A 1 106 ? -16.419 -3.528 31.846 1.00 86.81 106 GLU A C 1
ATOM 870 O O . GLU A 1 106 ? -16.971 -3.979 32.846 1.00 86.81 106 GLU A O 1
ATOM 875 N N . ASN A 1 107 ? -15.921 -2.286 31.823 1.00 86.56 107 ASN A N 1
ATOM 876 C CA . ASN A 1 107 ? -16.012 -1.351 32.950 1.00 86.56 107 ASN A CA 1
ATOM 877 C C . ASN A 1 107 ? -17.435 -0.792 33.188 1.00 86.56 107 ASN A C 1
ATOM 879 O O . ASN A 1 107 ? -17.600 0.117 34.005 1.00 86.56 107 ASN A O 1
ATOM 883 N N . GLY A 1 108 ? -18.449 -1.250 32.447 1.00 81.81 108 GLY A N 1
ATOM 884 C CA . GLY A 1 108 ? -19.845 -0.827 32.591 1.00 81.81 108 GLY A CA 1
ATOM 885 C C . GLY A 1 108 ? -20.133 0.626 32.194 1.00 81.81 108 GLY A C 1
ATOM 886 O O . GLY A 1 108 ? -21.215 1.130 32.490 1.00 81.81 108 GLY A O 1
ATOM 887 N N . LYS A 1 109 ? -19.195 1.325 31.535 1.00 82.75 109 LYS A N 1
ATOM 888 C CA . LYS A 1 109 ? -19.395 2.719 31.092 1.00 82.75 109 LYS A CA 1
ATOM 889 C C . LYS A 1 109 ? -20.136 2.818 29.764 1.00 82.75 109 LYS A C 1
ATOM 891 O O . LYS A 1 109 ? -20.772 3.835 29.496 1.00 82.75 109 LYS A O 1
ATOM 896 N N . LEU A 1 110 ? -20.037 1.785 28.931 1.00 83.69 110 LEU A N 1
ATOM 897 C CA . LEU A 1 110 ? -20.787 1.641 27.687 1.00 83.69 110 LEU A CA 1
ATOM 898 C C . LEU A 1 110 ? -21.599 0.346 27.723 1.00 83.69 110 LEU A C 1
ATOM 900 O O . LEU A 1 110 ? -21.179 -0.656 28.292 1.00 83.69 110 LEU A O 1
ATOM 904 N N . ASN A 1 111 ? -22.773 0.362 27.097 1.00 84.62 111 ASN A N 1
ATOM 905 C CA . ASN A 1 111 ? -23.601 -0.833 26.988 1.00 84.62 111 ASN A CA 1
ATOM 906 C C . ASN A 1 111 ? -23.034 -1.778 25.909 1.00 84.62 111 ASN A C 1
ATOM 908 O O . ASN A 1 111 ? -22.832 -1.355 24.768 1.00 84.62 111 ASN A O 1
ATOM 912 N N . SER A 1 112 ? -22.848 -3.057 26.256 1.00 85.19 112 SER A N 1
ATOM 913 C CA . SER A 1 112 ? -22.405 -4.137 25.354 1.00 85.19 112 SER A CA 1
ATOM 914 C C . SER A 1 112 ? -23.232 -4.238 24.065 1.00 85.19 112 SER A C 1
ATOM 916 O O . SER A 1 112 ? -22.699 -4.562 23.001 1.00 85.19 112 SER A O 1
ATOM 918 N N . THR A 1 113 ? -24.512 -3.842 24.107 1.00 87.00 113 THR A N 1
ATOM 919 C CA . THR A 1 113 ? -25.369 -3.743 22.915 1.00 87.00 113 THR A CA 1
ATOM 920 C C . THR A 1 113 ? -24.730 -2.932 21.782 1.00 87.00 113 THR A C 1
ATOM 922 O O . THR A 1 113 ? -24.947 -3.267 20.623 1.00 87.00 113 THR A O 1
ATOM 925 N N . HIS A 1 114 ? -23.917 -1.907 22.071 1.00 84.62 114 HIS A N 1
ATOM 926 C CA . HIS A 1 114 ? -23.245 -1.128 21.026 1.00 84.62 114 HIS A CA 1
ATOM 927 C C . HIS A 1 114 ? -22.127 -1.898 20.319 1.00 84.62 114 HIS A C 1
ATOM 929 O O . HIS A 1 114 ? -22.030 -1.818 19.100 1.00 84.62 114 HIS A O 1
ATOM 935 N N . LEU A 1 115 ? -21.318 -2.668 21.051 1.00 83.31 115 LEU A N 1
ATOM 936 C CA . LEU A 1 115 ? -20.247 -3.475 20.460 1.00 83.31 115 LEU A CA 1
ATOM 937 C C . LEU A 1 115 ? -20.832 -4.617 19.613 1.00 83.31 115 LEU A C 1
ATOM 939 O O . LEU A 1 115 ? -20.416 -4.835 18.478 1.00 83.31 115 LEU A O 1
ATOM 943 N N . HIS A 1 116 ? -21.882 -5.281 20.106 1.00 85.12 116 HIS A N 1
ATOM 944 C CA . HIS A 1 116 ? -22.617 -6.254 19.296 1.00 85.12 116 HIS A CA 1
ATOM 945 C C . HIS A 1 116 ? -23.315 -5.606 18.092 1.00 85.12 116 HIS A C 1
ATOM 947 O O . HIS A 1 116 ? -23.320 -6.192 17.014 1.00 85.12 116 HIS A O 1
ATOM 953 N N . ALA A 1 117 ? -23.876 -4.401 18.227 1.00 87.38 117 ALA A N 1
ATOM 954 C CA . ALA A 1 117 ? -24.445 -3.680 17.091 1.00 87.38 117 ALA A CA 1
ATOM 955 C C . ALA A 1 117 ? -23.370 -3.273 16.072 1.00 87.38 117 ALA A C 1
ATOM 957 O O . ALA A 1 117 ? -23.650 -3.301 14.881 1.00 87.38 117 ALA A O 1
ATOM 958 N N . TRP A 1 118 ? -22.154 -2.928 16.509 1.00 89.12 118 TRP A N 1
ATOM 959 C CA . TRP A 1 118 ? -21.015 -2.672 15.626 1.00 89.12 118 TRP A CA 1
ATOM 960 C C . TRP A 1 118 ? -20.699 -3.896 14.760 1.00 89.12 118 TRP A C 1
ATOM 962 O O . TRP A 1 118 ? -20.785 -3.789 13.542 1.00 89.12 118 TRP A O 1
ATOM 972 N N . TYR A 1 119 ? -20.453 -5.069 15.352 1.00 88.81 119 TYR A N 1
ATOM 973 C CA . TYR A 1 119 ? -20.112 -6.276 14.581 1.00 88.81 119 TYR A CA 1
ATOM 974 C C . TYR A 1 119 ? -21.249 -6.819 13.691 1.00 88.81 119 TYR A C 1
ATOM 976 O O . TYR A 1 119 ? -20.976 -7.559 12.753 1.00 88.81 119 TYR A O 1
ATOM 984 N N . ASN A 1 120 ? -22.514 -6.476 13.970 1.00 89.25 120 ASN A N 1
ATOM 985 C CA . ASN A 1 120 ? -23.678 -6.938 13.196 1.00 89.25 120 ASN A CA 1
ATOM 986 C C . ASN A 1 120 ? -24.233 -5.895 12.201 1.00 89.25 120 ASN A C 1
ATOM 988 O O . ASN A 1 120 ? -25.220 -6.169 11.515 1.00 89.25 120 ASN A O 1
ATOM 992 N N . LYS A 1 121 ? -23.653 -4.690 12.125 1.00 89.50 121 LYS A N 1
ATOM 993 C CA . LYS A 1 121 ? -24.023 -3.690 11.109 1.00 89.50 121 LYS A CA 1
ATOM 994 C C . LYS A 1 121 ? -23.504 -4.120 9.725 1.00 89.50 121 LYS A C 1
ATOM 996 O O . LYS A 1 121 ? -22.452 -4.747 9.638 1.00 89.50 121 LYS A O 1
ATOM 1001 N N . PRO A 1 122 ? -24.210 -3.775 8.633 1.00 88.44 122 PRO A N 1
ATOM 1002 C CA . PRO A 1 122 ? -23.690 -3.966 7.286 1.00 88.44 122 PRO A CA 1
ATOM 1003 C C . PRO A 1 122 ? -22.573 -2.949 7.018 1.00 88.44 122 PRO A C 1
ATOM 1005 O O . PRO A 1 122 ? -22.833 -1.750 6.911 1.00 88.44 122 PRO A O 1
ATOM 1008 N N . HIS A 1 123 ? -21.344 -3.442 6.889 1.00 90.44 123 HIS A N 1
ATOM 1009 C CA . HIS A 1 123 ? -20.154 -2.643 6.592 1.00 90.44 123 HIS A CA 1
ATOM 1010 C C . HIS A 1 123 ? -19.654 -2.899 5.171 1.00 90.44 123 HIS A C 1
ATOM 1012 O O . HIS A 1 123 ? -19.966 -3.922 4.562 1.00 90.44 123 HIS A O 1
ATOM 1018 N N . LYS A 1 124 ? -18.864 -1.965 4.629 1.00 90.88 124 LYS A N 1
ATOM 1019 C CA . LYS A 1 124 ? -18.220 -2.126 3.310 1.00 90.88 124 LYS A CA 1
ATOM 1020 C C . LYS A 1 124 ? -17.068 -3.141 3.342 1.00 90.88 124 LYS A C 1
ATOM 1022 O O . LYS A 1 124 ? -16.758 -3.754 2.323 1.00 90.88 124 LYS A O 1
ATOM 1027 N N . PHE A 1 125 ? -16.427 -3.267 4.496 1.00 91.94 125 PHE A N 1
ATOM 1028 C CA . PHE A 1 125 ? -15.231 -4.062 4.751 1.00 91.94 125 PHE A CA 1
ATOM 1029 C C . PHE A 1 125 ? -15.462 -4.922 6.002 1.00 91.94 125 PHE A C 1
ATOM 1031 O O . PHE A 1 125 ? -16.390 -4.634 6.762 1.00 91.94 125 PHE A O 1
ATOM 1038 N N . ASP A 1 126 ? -14.649 -5.956 6.233 1.00 90.81 126 ASP A N 1
ATOM 1039 C CA . ASP A 1 126 ? -14.752 -6.707 7.490 1.00 90.81 126 ASP A CA 1
ATOM 1040 C C . ASP A 1 126 ? -14.290 -5.839 8.669 1.00 90.81 126 ASP A C 1
ATOM 1042 O O . ASP A 1 126 ? -13.343 -5.064 8.552 1.00 90.81 126 ASP A O 1
ATOM 1046 N N . VAL A 1 127 ? -14.993 -5.954 9.792 1.00 92.38 127 VAL A N 1
ATOM 1047 C CA . VAL A 1 127 ? -14.792 -5.156 11.008 1.00 92.38 127 VAL A CA 1
ATOM 1048 C C . VAL A 1 127 ? -14.269 -5.974 12.183 1.00 92.38 127 VAL A C 1
ATOM 1050 O O . VAL A 1 127 ? -13.938 -5.392 13.217 1.00 92.38 127 VAL A O 1
ATOM 1053 N N . LYS A 1 128 ? -14.195 -7.301 12.072 1.00 90.81 128 LYS A N 1
ATOM 1054 C CA . LYS A 1 128 ? -13.577 -8.131 13.109 1.00 90.81 128 LYS A CA 1
ATOM 1055 C C . LYS A 1 128 ? -12.068 -7.931 13.082 1.00 90.81 128 LYS A C 1
ATOM 1057 O O . LYS A 1 128 ? -11.464 -8.045 12.017 1.00 90.81 128 LYS A O 1
ATOM 1062 N N . SER A 1 129 ? -11.441 -7.695 14.236 1.00 90.38 129 SER A N 1
ATOM 1063 C CA . SER A 1 129 ? -9.981 -7.542 14.282 1.00 90.38 129 SER A CA 1
ATOM 1064 C C . SER A 1 129 ? -9.215 -8.692 13.632 1.00 90.38 129 SER A C 1
ATOM 1066 O O . SER A 1 129 ? -8.265 -8.402 12.921 1.00 90.38 129 SER A O 1
ATOM 1068 N N . ASP A 1 130 ? -9.605 -9.958 13.807 1.00 91.88 130 ASP A N 1
ATOM 1069 C CA . ASP A 1 130 ? -8.867 -11.084 13.207 1.00 91.88 130 ASP A CA 1
ATOM 1070 C C . ASP A 1 130 ? -8.804 -10.967 11.671 1.00 91.88 130 ASP A C 1
ATOM 1072 O O . ASP A 1 130 ? -7.723 -11.034 11.082 1.00 91.88 130 ASP A O 1
ATOM 1076 N N . ASP A 1 131 ? -9.939 -10.678 11.031 1.00 93.19 131 ASP A N 1
ATOM 1077 C CA . ASP A 1 131 ? -10.053 -10.506 9.580 1.00 93.19 131 ASP A CA 1
ATOM 1078 C C . ASP A 1 131 ? -9.362 -9.209 9.094 1.00 93.19 131 ASP A C 1
ATOM 1080 O O . ASP A 1 131 ? -8.660 -9.211 8.078 1.00 93.19 131 ASP A O 1
ATOM 1084 N N . VAL A 1 132 ? -9.458 -8.109 9.858 1.00 94.19 132 VAL A N 1
ATOM 1085 C CA . VAL A 1 132 ? -8.741 -6.844 9.586 1.00 94.19 132 VAL A CA 1
ATOM 1086 C C . VAL A 1 132 ? -7.221 -7.013 9.707 1.00 94.19 132 VAL A C 1
ATOM 1088 O O . VAL A 1 132 ? -6.469 -6.433 8.918 1.00 94.19 132 VAL A O 1
ATOM 1091 N N . PHE A 1 133 ? -6.747 -7.806 10.671 1.00 93.50 133 PHE A N 1
ATOM 1092 C CA . PHE A 1 133 ? -5.325 -8.092 10.859 1.00 93.50 133 PHE A CA 1
ATOM 1093 C C . PHE A 1 133 ? -4.787 -9.043 9.804 1.00 93.50 133 PHE A C 1
ATOM 1095 O O . PHE A 1 133 ? -3.694 -8.789 9.305 1.00 93.50 133 PHE A O 1
ATOM 1102 N N . GLN A 1 134 ? -5.547 -10.068 9.415 1.00 95.56 134 GLN A N 1
ATOM 1103 C CA . GLN A 1 134 ? -5.175 -10.930 8.297 1.00 95.56 134 GLN A CA 1
ATOM 1104 C C . GLN A 1 134 ? -5.064 -10.109 7.004 1.00 95.56 134 GLN A C 1
ATOM 1106 O O . GLN A 1 134 ? -4.030 -10.148 6.341 1.00 95.56 134 GLN A O 1
ATOM 1111 N N . PHE A 1 135 ? -6.055 -9.258 6.711 1.00 96.25 135 PHE A N 1
ATOM 1112 C CA . PHE A 1 135 ? -6.007 -8.338 5.572 1.00 96.25 135 PHE A CA 1
ATOM 1113 C C . PHE A 1 135 ? -4.786 -7.405 5.616 1.00 96.25 135 PHE A C 1
ATOM 1115 O O . PHE A 1 135 ? -4.103 -7.223 4.603 1.00 96.25 135 PHE A O 1
ATOM 1122 N N . ALA A 1 136 ? -4.494 -6.805 6.776 1.00 95.75 136 ALA A N 1
ATOM 1123 C CA . ALA A 1 136 ? -3.333 -5.935 6.940 1.00 95.75 136 ALA A CA 1
ATOM 1124 C C . ALA A 1 136 ? -2.017 -6.697 6.732 1.00 95.75 136 ALA A C 1
ATOM 1126 O O . ALA A 1 136 ? -1.139 -6.199 6.030 1.00 95.75 136 ALA A O 1
ATOM 1127 N N . TYR A 1 137 ? -1.899 -7.894 7.313 1.00 95.88 137 TYR A N 1
ATOM 1128 C CA . TYR A 1 137 ? -0.733 -8.767 7.218 1.00 95.88 137 TYR A CA 1
ATOM 1129 C C . TYR A 1 137 ? -0.465 -9.192 5.771 1.00 95.88 137 TYR A C 1
ATOM 1131 O O . TYR A 1 137 ? 0.623 -8.936 5.263 1.00 95.88 137 TYR A O 1
ATOM 1139 N N . ASP A 1 138 ? -1.470 -9.723 5.071 1.00 97.06 138 ASP A N 1
ATOM 1140 C CA . ASP A 1 138 ? -1.331 -10.199 3.690 1.00 97.06 138 ASP A CA 1
ATOM 1141 C C . ASP A 1 138 ? -0.875 -9.078 2.742 1.00 97.06 138 ASP A C 1
ATOM 1143 O O . ASP A 1 138 ? 0.002 -9.272 1.896 1.00 97.06 138 ASP A O 1
ATOM 1147 N N . ASN A 1 139 ? -1.438 -7.874 2.895 1.00 96.19 139 ASN A N 1
ATOM 1148 C CA . ASN A 1 139 ? -1.040 -6.719 2.089 1.00 96.19 139 ASN A CA 1
ATOM 1149 C C . ASN A 1 139 ? 0.344 -6.177 2.480 1.00 96.19 139 ASN A C 1
ATOM 1151 O O . ASN A 1 139 ? 1.076 -5.723 1.599 1.00 96.19 139 ASN A O 1
ATOM 1155 N N . LEU A 1 140 ? 0.714 -6.234 3.766 1.00 96.12 140 LEU A N 1
ATOM 1156 C CA . LEU A 1 140 ? 2.048 -5.859 4.239 1.00 96.12 140 LEU A CA 1
ATOM 1157 C C . LEU A 1 140 ? 3.116 -6.813 3.703 1.00 96.12 140 LEU A C 1
ATOM 1159 O O . LEU A 1 140 ? 4.085 -6.331 3.128 1.00 96.12 140 LEU A O 1
ATOM 1163 N N . SER A 1 141 ? 2.922 -8.133 3.778 1.00 96.31 141 SER A N 1
ATOM 1164 C CA . SER A 1 141 ? 3.880 -9.110 3.243 1.00 96.31 141 SER A CA 1
ATOM 1165 C C . SER A 1 141 ? 4.115 -8.919 1.741 1.00 96.31 141 SER A C 1
ATOM 1167 O O . SER A 1 141 ? 5.258 -8.817 1.301 1.00 96.31 141 SER A O 1
ATOM 1169 N N . GLN A 1 142 ? 3.051 -8.741 0.948 1.00 95.88 142 GLN A N 1
ATOM 1170 C CA . GLN A 1 142 ? 3.183 -8.455 -0.489 1.00 95.88 142 GLN A CA 1
ATOM 1171 C C . GLN A 1 142 ? 3.820 -7.080 -0.792 1.00 95.88 142 GLN A C 1
ATOM 1173 O O . GLN A 1 142 ? 4.268 -6.836 -1.917 1.00 95.88 142 GLN A O 1
ATOM 1178 N N . LEU A 1 143 ? 3.789 -6.133 0.153 1.00 96.50 143 LEU A N 1
ATOM 1179 C CA . LEU A 1 143 ? 4.452 -4.832 0.032 1.00 96.50 143 LEU A CA 1
ATOM 1180 C C . LEU A 1 143 ? 5.928 -4.919 0.448 1.00 96.50 143 LEU A C 1
ATOM 1182 O O . LEU A 1 143 ? 6.769 -4.295 -0.191 1.00 96.50 143 LEU A O 1
ATOM 1186 N N . GLU A 1 144 ? 6.260 -5.720 1.458 1.00 96.50 144 GLU A N 1
ATOM 1187 C CA . GLU A 1 144 ? 7.635 -6.007 1.880 1.00 96.50 144 GLU A CA 1
ATOM 1188 C C . GLU A 1 144 ? 8.412 -6.776 0.803 1.00 96.50 144 GLU A C 1
ATOM 1190 O O . GLU A 1 144 ? 9.541 -6.404 0.488 1.00 96.50 144 GLU A O 1
ATOM 1195 N N . GLU A 1 145 ? 7.790 -7.766 0.153 1.00 96.44 145 GLU A N 1
ATOM 1196 C CA . GLU A 1 145 ? 8.355 -8.439 -1.028 1.00 96.44 145 GLU A CA 1
ATOM 1197 C C . GLU A 1 145 ? 8.653 -7.448 -2.167 1.00 96.44 145 GLU A C 1
ATOM 1199 O O . GLU A 1 145 ? 9.731 -7.481 -2.767 1.00 96.44 145 GLU A O 1
ATOM 1204 N N . LEU A 1 146 ? 7.719 -6.529 -2.441 1.00 95.81 146 LEU A N 1
ATOM 1205 C CA . LEU A 1 146 ? 7.875 -5.489 -3.459 1.00 95.81 146 LEU A CA 1
ATOM 1206 C C . LEU A 1 146 ? 9.002 -4.505 -3.110 1.00 95.81 146 LEU A C 1
ATOM 1208 O O . LEU A 1 146 ? 9.791 -4.144 -3.981 1.00 95.81 146 LEU A O 1
ATOM 1212 N N . ILE A 1 147 ? 9.097 -4.085 -1.848 1.00 96.31 147 ILE A N 1
ATOM 1213 C CA . ILE A 1 147 ? 10.185 -3.232 -1.354 1.00 96.31 147 ILE A CA 1
ATOM 1214 C C . ILE A 1 147 ? 11.527 -3.950 -1.531 1.00 96.31 147 ILE A C 1
ATOM 1216 O O . ILE A 1 147 ? 12.443 -3.374 -2.109 1.00 96.31 147 ILE A O 1
ATOM 1220 N N . TYR A 1 148 ? 11.631 -5.223 -1.143 1.00 96.25 148 TYR A N 1
ATOM 1221 C CA . TYR A 1 148 ? 12.853 -6.012 -1.313 1.00 96.25 148 TYR A CA 1
ATOM 1222 C C . TYR A 1 148 ? 13.271 -6.160 -2.791 1.00 96.25 148 TYR A C 1
ATOM 1224 O O . TYR A 1 148 ? 14.460 -6.070 -3.117 1.00 96.25 148 TYR A O 1
ATOM 1232 N N . GLU A 1 149 ? 12.314 -6.343 -3.712 1.00 94.69 149 GLU A N 1
ATOM 1233 C CA . GLU A 1 149 ? 12.589 -6.295 -5.155 1.00 94.69 149 GLU A CA 1
ATOM 1234 C C . GLU A 1 149 ? 13.140 -4.932 -5.593 1.00 94.69 149 GLU A C 1
ATOM 1236 O O . GLU A 1 149 ? 14.150 -4.874 -6.300 1.00 94.69 149 GLU A O 1
ATOM 1241 N N . LEU A 1 150 ? 12.495 -3.843 -5.172 1.00 93.94 150 LEU A N 1
ATOM 1242 C CA . LEU A 1 150 ? 12.889 -2.481 -5.525 1.00 93.94 150 LEU A CA 1
ATOM 1243 C C . LEU A 1 150 ? 14.277 -2.125 -4.961 1.00 93.94 150 LEU A C 1
ATOM 1245 O O . LEU A 1 150 ? 15.091 -1.560 -5.684 1.00 93.94 150 LEU A O 1
ATOM 1249 N N . GLU A 1 151 ? 14.602 -2.519 -3.725 1.00 94.38 151 GLU A N 1
ATOM 1250 C CA . GLU A 1 151 ? 15.936 -2.353 -3.123 1.00 94.38 151 GLU A CA 1
ATOM 1251 C C . GLU A 1 151 ? 17.015 -3.150 -3.869 1.00 94.38 151 GLU A C 1
ATOM 1253 O O . GLU A 1 151 ? 18.184 -2.756 -3.929 1.00 94.38 151 GLU A O 1
ATOM 1258 N N . ARG A 1 152 ? 16.665 -4.331 -4.394 1.00 93.56 152 ARG A N 1
ATOM 1259 C CA . ARG A 1 152 ? 17.583 -5.162 -5.184 1.00 93.56 152 ARG A CA 1
ATOM 1260 C C . ARG A 1 152 ? 17.898 -4.498 -6.524 1.00 93.56 152 ARG A C 1
ATOM 1262 O O . ARG A 1 152 ? 19.072 -4.453 -6.898 1.00 93.56 152 ARG A O 1
ATOM 1269 N N . GLU A 1 153 ? 16.890 -3.974 -7.222 1.00 90.56 153 GLU A N 1
ATOM 1270 C CA . GLU A 1 153 ? 17.112 -3.254 -8.480 1.00 90.56 153 GLU A CA 1
ATOM 1271 C C . GLU A 1 153 ? 17.732 -1.862 -8.251 1.00 90.56 153 GLU A C 1
ATOM 1273 O O . GLU A 1 153 ? 18.578 -1.467 -9.047 1.00 90.56 153 GLU A O 1
ATOM 1278 N N . GLN A 1 154 ? 17.447 -1.158 -7.143 1.00 91.56 154 GLN A N 1
ATOM 1279 C CA . GLN A 1 154 ? 18.142 0.094 -6.789 1.00 91.56 154 GLN A CA 1
ATOM 1280 C C . GLN A 1 154 ? 19.645 -0.154 -6.656 1.00 91.56 154 GLN A C 1
ATOM 1282 O O . GLN A 1 154 ? 20.435 0.461 -7.365 1.00 91.56 154 GLN A O 1
ATOM 1287 N N . ARG A 1 155 ? 20.047 -1.133 -5.833 1.00 91.06 155 ARG A N 1
ATOM 1288 C CA . ARG A 1 155 ? 21.463 -1.509 -5.662 1.00 91.06 155 ARG A CA 1
ATOM 1289 C C . ARG A 1 155 ? 22.127 -1.970 -6.959 1.00 91.06 155 ARG A C 1
ATOM 1291 O O . ARG A 1 155 ? 23.352 -2.022 -7.037 1.00 91.06 155 ARG A O 1
ATOM 1298 N N . ARG A 1 156 ? 21.351 -2.371 -7.969 1.00 89.31 156 ARG A N 1
ATOM 1299 C CA . ARG A 1 156 ? 21.855 -2.659 -9.314 1.00 89.31 156 ARG A CA 1
ATOM 1300 C C . ARG A 1 156 ? 22.053 -1.368 -10.108 1.00 89.31 156 ARG A C 1
ATOM 1302 O O . ARG A 1 156 ? 23.168 -1.150 -10.569 1.00 89.31 156 ARG A O 1
ATOM 1309 N N . ALA A 1 157 ? 21.032 -0.518 -10.191 1.00 86.94 157 ALA A N 1
ATOM 1310 C CA . ALA A 1 157 ? 21.092 0.767 -10.881 1.00 86.94 157 ALA A CA 1
ATOM 1311 C C . ALA A 1 157 ? 22.195 1.683 -10.313 1.00 86.94 157 ALA A C 1
ATOM 1313 O O . ALA A 1 157 ? 22.913 2.309 -11.081 1.00 86.94 157 ALA A O 1
ATOM 1314 N N . GLU A 1 158 ? 22.423 1.685 -8.995 1.00 87.38 158 GLU A N 1
ATOM 1315 C CA . GLU A 1 158 ? 23.519 2.423 -8.341 1.00 87.38 158 GLU A CA 1
ATOM 1316 C C . GLU A 1 158 ? 24.908 1.909 -8.749 1.00 87.38 158 GLU A C 1
ATOM 1318 O O . GLU A 1 158 ? 25.814 2.696 -9.018 1.00 87.38 158 GLU A O 1
ATOM 1323 N N . ARG A 1 159 ? 25.091 0.583 -8.851 1.00 88.25 159 ARG A N 1
ATOM 1324 C CA . ARG A 1 159 ? 26.350 0.001 -9.350 1.00 88.25 159 ARG A CA 1
ATOM 1325 C C . ARG A 1 159 ? 26.582 0.330 -10.820 1.00 88.25 159 ARG A C 1
ATOM 1327 O O . ARG A 1 159 ? 27.722 0.587 -11.204 1.00 88.25 159 ARG A O 1
ATOM 1334 N N . ASP A 1 160 ? 25.526 0.306 -11.627 1.00 84.69 160 ASP A N 1
ATOM 1335 C CA . ASP A 1 160 ? 25.600 0.646 -13.047 1.00 84.69 160 ASP A CA 1
ATOM 1336 C C . ASP A 1 160 ? 25.851 2.161 -13.232 1.00 84.69 160 ASP A C 1
ATOM 1338 O O . ASP A 1 160 ? 26.667 2.542 -14.072 1.00 84.69 160 ASP A O 1
ATOM 1342 N N . PHE A 1 161 ? 25.278 3.013 -12.370 1.00 82.69 161 PHE A N 1
ATOM 1343 C CA . PHE A 1 161 ? 25.556 4.451 -12.293 1.00 82.69 161 PHE A CA 1
ATOM 1344 C C . PHE A 1 161 ? 27.022 4.733 -11.958 1.00 82.69 161 PHE A C 1
ATOM 1346 O O . PHE A 1 161 ? 27.713 5.331 -12.780 1.00 82.69 161 PHE A O 1
ATOM 1353 N N . HIS A 1 162 ? 27.546 4.227 -10.838 1.00 80.75 162 HIS A N 1
ATOM 1354 C CA . HIS A 1 162 ? 28.949 4.455 -10.472 1.00 80.75 162 HIS A CA 1
ATOM 1355 C C . HIS A 1 162 ? 29.937 3.868 -11.495 1.00 80.75 162 HIS A C 1
ATOM 1357 O O . HIS A 1 162 ? 30.995 4.448 -11.743 1.00 80.75 162 HIS A O 1
ATOM 1363 N N . ARG A 1 163 ? 29.595 2.755 -12.162 1.00 78.75 163 ARG A N 1
ATOM 1364 C CA . ARG A 1 163 ? 30.395 2.234 -13.283 1.00 78.75 163 ARG A CA 1
ATOM 1365 C C . ARG A 1 163 ? 30.413 3.201 -14.472 1.00 78.75 163 ARG A C 1
ATOM 1367 O O . ARG A 1 163 ? 31.477 3.402 -15.056 1.00 78.75 163 ARG A O 1
ATOM 1374 N N . SER A 1 164 ? 29.272 3.800 -14.817 1.00 67.31 164 SER A N 1
ATOM 1375 C CA . SER A 1 164 ? 29.193 4.811 -15.881 1.00 67.31 164 SER A CA 1
ATOM 1376 C C . SER A 1 164 ? 29.916 6.113 -15.508 1.00 67.31 164 SER A C 1
ATOM 1378 O O . SER A 1 164 ? 30.629 6.670 -16.332 1.00 67.31 164 SER A O 1
ATOM 1380 N N . GLU A 1 165 ? 29.852 6.530 -14.242 1.00 62.09 165 GLU A N 1
ATOM 1381 C CA . GLU A 1 165 ? 30.565 7.693 -13.694 1.00 62.09 165 GLU A CA 1
ATOM 1382 C C . GLU A 1 165 ? 32.094 7.509 -13.737 1.00 62.09 165 GLU A C 1
ATOM 1384 O O . GLU A 1 165 ? 32.832 8.439 -14.052 1.00 62.09 165 GLU A O 1
ATOM 1389 N N . THR A 1 166 ? 32.575 6.278 -13.522 1.00 57.09 166 THR A N 1
ATOM 1390 C CA . THR A 1 166 ? 34.003 5.923 -13.656 1.00 57.09 166 THR A CA 1
ATOM 1391 C C . THR A 1 166 ? 34.462 5.856 -15.127 1.00 57.09 166 THR A C 1
ATOM 1393 O O . THR A 1 166 ? 35.660 5.795 -15.400 1.00 57.09 166 THR A O 1
ATOM 1396 N N . THR A 1 167 ? 33.535 5.876 -16.093 1.00 53.16 167 THR A N 1
ATOM 1397 C CA . THR A 1 167 ? 33.806 5.690 -17.529 1.00 53.16 167 THR A CA 1
ATOM 1398 C C . THR A 1 167 ? 33.388 6.936 -18.318 1.00 53.16 167 THR A C 1
ATOM 1400 O O . THR A 1 167 ? 32.313 6.973 -18.906 1.00 53.16 167 THR A O 1
ATOM 1403 N N . TYR A 1 168 ? 34.253 7.957 -18.309 1.00 46.69 168 TYR A N 1
ATOM 1404 C CA . TYR A 1 168 ? 34.079 9.318 -18.858 1.00 46.69 168 TYR A CA 1
ATOM 1405 C C . TYR A 1 168 ? 33.140 9.469 -20.084 1.00 46.69 168 TYR A C 1
ATOM 1407 O O . TYR A 1 168 ? 33.582 9.542 -21.229 1.00 46.69 168 TYR A O 1
ATOM 1415 N N . TYR A 1 169 ? 31.838 9.590 -19.795 1.00 49.81 169 TYR A N 1
ATOM 1416 C CA . TYR A 1 169 ? 30.754 10.215 -20.575 1.00 49.81 169 TYR A CA 1
ATOM 1417 C C . TYR A 1 169 ? 30.125 9.628 -21.871 1.00 49.81 169 TYR A C 1
ATOM 1419 O O . TYR A 1 169 ? 29.042 10.120 -22.200 1.00 49.81 169 TYR A O 1
ATOM 1427 N N . PRO A 1 170 ? 30.603 8.618 -22.634 1.00 52.44 170 PRO A N 1
ATOM 1428 C CA . PRO A 1 170 ? 30.187 8.503 -24.043 1.00 52.44 170 PRO A CA 1
ATOM 1429 C C . PRO A 1 170 ? 28.865 7.738 -24.213 1.00 52.44 170 PRO A C 1
ATOM 1431 O O . PRO A 1 170 ? 28.207 7.788 -25.254 1.00 52.44 170 PRO A O 1
ATOM 1434 N N . GLU A 1 171 ? 28.476 6.972 -23.193 1.00 56.38 171 GLU A N 1
ATOM 1435 C CA . GLU A 1 171 ? 27.404 5.989 -23.308 1.00 56.38 171 GLU A CA 1
ATOM 1436 C C . GLU A 1 171 ? 25.998 6.595 -23.312 1.00 56.38 171 GLU A C 1
ATOM 1438 O O . GLU A 1 171 ? 25.080 5.963 -23.833 1.00 56.38 171 GLU A O 1
ATOM 1443 N N . GLN A 1 172 ? 25.792 7.784 -22.738 1.00 56.22 172 GLN A N 1
ATOM 1444 C CA . GLN A 1 172 ? 24.451 8.367 -22.619 1.00 56.22 172 GLN A CA 1
ATOM 1445 C C . GLN A 1 172 ? 23.945 8.882 -23.974 1.00 56.22 172 GLN A C 1
ATOM 1447 O O . GLN A 1 172 ? 22.845 8.521 -24.399 1.00 56.22 172 GLN A O 1
ATOM 1452 N N . GLU A 1 173 ? 24.784 9.626 -24.698 1.00 56.91 173 GLU A N 1
ATOM 1453 C CA . GLU A 1 173 ? 24.528 10.004 -26.092 1.00 56.91 173 GLU A CA 1
ATOM 1454 C C . GLU A 1 173 ? 24.487 8.765 -26.993 1.00 56.91 173 GLU A C 1
ATOM 1456 O O . GLU A 1 173 ? 23.563 8.614 -27.791 1.00 56.91 173 GLU A O 1
ATOM 1461 N N . GLY A 1 174 ? 25.412 7.815 -26.796 1.00 60.34 174 GLY A N 1
ATOM 1462 C CA . GLY A 1 174 ? 25.436 6.550 -27.533 1.00 60.34 174 GLY A CA 1
ATOM 1463 C C . GLY A 1 174 ? 24.129 5.754 -27.426 1.00 60.34 174 GLY A C 1
ATOM 1464 O O . GLY A 1 174 ? 23.622 5.272 -28.438 1.00 60.34 174 GLY A O 1
ATOM 1465 N N . ARG A 1 175 ? 23.525 5.645 -26.235 1.00 65.19 175 ARG A N 1
ATOM 1466 C CA . ARG A 1 175 ? 22.247 4.932 -26.032 1.00 65.19 175 ARG A CA 1
ATOM 1467 C C . ARG A 1 175 ? 21.063 5.661 -26.671 1.00 65.19 175 ARG A C 1
ATOM 1469 O O . ARG A 1 175 ? 20.233 5.005 -27.304 1.00 65.19 175 ARG A O 1
ATOM 1476 N N . GLN A 1 176 ? 20.998 6.991 -26.572 1.00 67.81 176 GLN A N 1
ATOM 1477 C CA . GLN A 1 176 ? 19.958 7.775 -27.252 1.00 67.81 176 GLN A CA 1
ATOM 1478 C C . GLN A 1 176 ? 20.093 7.688 -28.779 1.00 67.81 176 GLN A C 1
ATOM 1480 O O . GLN A 1 176 ? 19.105 7.429 -29.469 1.00 67.81 176 GLN A O 1
ATOM 1485 N N . LEU A 1 177 ? 21.315 7.802 -29.305 1.00 72.25 177 LEU A N 1
ATOM 1486 C CA . LEU A 1 177 ? 21.615 7.652 -30.728 1.00 72.25 177 LEU A CA 1
ATOM 1487 C C . LEU A 1 177 ? 21.263 6.243 -31.233 1.00 72.25 177 LEU A C 1
ATOM 1489 O O . LEU A 1 177 ? 20.611 6.108 -32.265 1.00 72.25 177 LEU A O 1
ATOM 1493 N N . LEU A 1 178 ? 21.599 5.190 -30.480 1.00 73.25 178 LEU A N 1
ATOM 1494 C CA . LEU A 1 178 ? 21.218 3.809 -30.800 1.00 73.25 178 LEU A CA 1
ATOM 1495 C C . LEU A 1 178 ? 19.698 3.593 -30.785 1.00 73.25 178 LEU A C 1
ATOM 1497 O O . LEU A 1 178 ? 19.188 2.840 -31.615 1.00 73.25 178 LEU A O 1
ATOM 1501 N N . HIS A 1 179 ? 18.956 4.249 -29.889 1.00 73.44 179 HIS A N 1
ATOM 1502 C CA . HIS A 1 179 ? 17.491 4.210 -29.888 1.00 73.44 179 HIS A CA 1
ATOM 1503 C C . HIS A 1 179 ? 16.901 4.925 -31.116 1.00 73.44 179 HIS A C 1
ATOM 1505 O O . HIS A 1 179 ? 16.003 4.390 -31.769 1.00 73.44 179 HIS A O 1
ATOM 1511 N N . ILE A 1 180 ? 17.441 6.092 -31.480 1.00 78.25 180 ILE A N 1
ATOM 1512 C CA . ILE A 1 180 ? 17.068 6.827 -32.697 1.00 78.25 180 ILE A CA 1
ATOM 1513 C C . ILE A 1 180 ? 17.324 5.959 -33.941 1.00 78.25 180 ILE A C 1
ATOM 1515 O O . ILE A 1 180 ? 16.403 5.733 -34.727 1.00 78.25 180 ILE A O 1
ATOM 1519 N N . LEU A 1 181 ? 18.527 5.394 -34.076 1.00 78.00 181 LEU A N 1
ATOM 1520 C CA . LEU A 1 181 ? 18.908 4.508 -35.182 1.00 78.00 181 LEU A CA 1
ATOM 1521 C C . LEU A 1 181 ? 18.031 3.249 -35.250 1.00 78.00 181 LEU A C 1
ATOM 1523 O O . LEU A 1 181 ? 17.524 2.917 -36.319 1.00 78.00 181 LEU A O 1
ATOM 1527 N N . ARG A 1 182 ? 17.767 2.584 -34.116 1.00 84.38 182 ARG A N 1
ATOM 1528 C CA . ARG A 1 182 ? 16.880 1.408 -34.051 1.00 84.38 182 ARG A CA 1
ATOM 1529 C C . ARG A 1 182 ? 15.453 1.733 -34.505 1.00 84.38 182 ARG A C 1
ATOM 1531 O O . ARG A 1 182 ? 14.822 0.903 -35.158 1.00 84.38 182 ARG A O 1
ATOM 1538 N N . ASN A 1 183 ? 14.946 2.922 -34.180 1.00 83.31 183 ASN A N 1
ATOM 1539 C CA . ASN A 1 183 ? 13.617 3.359 -34.604 1.00 83.31 183 ASN A CA 1
ATOM 1540 C C . ASN A 1 183 ? 13.553 3.722 -36.092 1.00 83.31 183 ASN A C 1
ATOM 1542 O O . ASN A 1 183 ? 12.531 3.443 -36.718 1.00 83.31 183 ASN A O 1
ATOM 1546 N N . TYR A 1 184 ? 14.618 4.290 -36.668 1.00 80.19 184 TYR A N 1
ATOM 1547 C CA . TYR A 1 184 ? 14.723 4.456 -38.121 1.00 80.19 184 TYR A CA 1
ATOM 1548 C C . TYR A 1 184 ? 14.776 3.095 -38.824 1.00 80.19 184 TYR A C 1
ATOM 1550 O O . TYR A 1 184 ? 13.884 2.802 -39.611 1.00 80.19 184 TYR A O 1
ATOM 1558 N N . MET A 1 185 ? 15.683 2.198 -38.419 1.00 76.88 185 MET A N 1
ATOM 1559 C CA . MET A 1 185 ? 15.775 0.839 -38.975 1.00 76.88 185 MET A CA 1
ATOM 1560 C C . MET A 1 185 ? 14.441 0.075 -38.926 1.00 76.88 185 MET A C 1
ATOM 1562 O O . MET A 1 185 ? 14.078 -0.591 -39.891 1.00 76.88 185 MET A O 1
ATOM 1566 N N . ARG A 1 186 ? 13.679 0.175 -37.824 1.00 83.50 186 ARG A N 1
ATOM 1567 C CA . ARG A 1 186 ? 12.362 -0.478 -37.699 1.00 83.50 186 ARG A CA 1
ATOM 1568 C C . ARG A 1 186 ? 11.324 0.107 -38.669 1.00 83.50 186 ARG A C 1
ATOM 1570 O O . ARG A 1 186 ? 10.487 -0.641 -39.169 1.00 83.50 186 ARG A O 1
ATOM 1577 N N . LYS A 1 187 ? 11.365 1.419 -38.934 1.00 82.75 187 LYS A N 1
ATOM 1578 C CA . LYS A 1 187 ? 10.497 2.075 -39.928 1.00 82.75 187 LYS A CA 1
ATOM 1579 C C . LYS A 1 187 ? 10.893 1.701 -41.354 1.00 82.75 187 LYS A C 1
ATOM 1581 O O . LYS A 1 187 ? 10.006 1.409 -42.150 1.00 82.75 187 LYS A O 1
ATOM 1586 N N . ASP A 1 188 ? 12.189 1.665 -41.646 1.00 80.56 188 ASP A N 1
ATOM 1587 C CA . ASP A 1 188 ? 12.718 1.320 -42.966 1.00 80.56 188 ASP A CA 1
ATOM 1588 C C . ASP A 1 188 ? 12.389 -0.137 -43.317 1.00 80.56 188 ASP A C 1
ATOM 1590 O O . ASP A 1 188 ? 11.820 -0.394 -44.374 1.00 80.56 188 ASP A O 1
ATOM 1594 N N . GLU A 1 189 ? 12.612 -1.077 -42.389 1.00 82.94 189 GLU A N 1
ATOM 1595 C CA . GLU A 1 189 ? 12.185 -2.478 -42.520 1.00 82.94 189 GLU A CA 1
ATOM 1596 C C . GLU A 1 189 ? 10.685 -2.568 -42.842 1.00 82.94 189 GLU A C 1
ATOM 1598 O O . GLU A 1 189 ? 10.285 -3.225 -43.801 1.00 82.94 189 GLU A O 1
ATOM 1603 N N . GLN A 1 190 ? 9.833 -1.846 -42.105 1.00 84.00 190 GLN A N 1
ATOM 1604 C CA . GLN A 1 190 ? 8.392 -1.854 -42.357 1.00 84.00 190 GLN A CA 1
ATOM 1605 C C . GLN A 1 190 ? 8.012 -1.202 -43.702 1.00 84.00 190 GLN A C 1
ATOM 1607 O O . GLN A 1 190 ? 7.038 -1.624 -44.329 1.00 84.00 190 GLN A O 1
ATOM 1612 N N . CYS A 1 191 ? 8.786 -0.224 -44.181 1.00 85.62 191 CYS A N 1
ATOM 1613 C CA . CYS A 1 191 ? 8.639 0.349 -45.517 1.00 85.62 191 CYS A CA 1
ATOM 1614 C C . CYS A 1 191 ? 8.965 -0.691 -46.602 1.00 85.62 191 CYS A C 1
ATOM 1616 O O . CYS A 1 191 ? 8.122 -0.970 -47.457 1.00 85.62 191 CYS A O 1
ATOM 1618 N N . PHE A 1 192 ? 10.121 -1.356 -46.507 1.00 79.94 192 PHE A N 1
ATOM 1619 C CA . PHE A 1 192 ? 10.532 -2.399 -47.451 1.00 79.94 192 PHE A CA 1
ATOM 1620 C C . PHE A 1 192 ? 9.559 -3.586 -47.476 1.00 79.94 192 PHE A C 1
ATOM 1622 O O . PHE A 1 192 ? 9.211 -4.069 -48.553 1.00 79.94 192 PHE A O 1
ATOM 1629 N N . GLN A 1 193 ? 9.046 -4.030 -46.323 1.00 84.62 193 GLN A N 1
ATOM 1630 C CA . GLN A 1 193 ? 8.031 -5.092 -46.274 1.00 84.62 193 GLN A CA 1
ATOM 1631 C C . GLN A 1 193 ? 6.727 -4.677 -46.985 1.00 84.62 193 GLN A C 1
ATOM 1633 O O . GLN A 1 193 ? 6.129 -5.486 -47.702 1.00 84.62 193 GLN A O 1
ATOM 1638 N N . ASN A 1 194 ? 6.307 -3.412 -46.857 1.00 88.56 194 ASN A N 1
ATOM 1639 C CA . ASN A 1 194 ? 5.145 -2.881 -47.576 1.00 88.56 194 ASN A CA 1
ATOM 1640 C C . ASN A 1 194 ? 5.387 -2.820 -49.097 1.00 88.56 194 ASN A C 1
ATOM 1642 O O . ASN A 1 194 ? 4.515 -3.228 -49.868 1.00 88.56 194 ASN A O 1
ATOM 1646 N N . GLU A 1 195 ? 6.561 -2.366 -49.544 1.00 89.62 195 GLU A N 1
ATOM 1647 C CA . GLU A 1 195 ? 6.934 -2.335 -50.967 1.00 89.62 195 GLU A CA 1
ATOM 1648 C C . GLU A 1 195 ? 7.009 -3.743 -51.576 1.00 89.62 195 GLU A C 1
ATOM 1650 O O . GLU A 1 195 ? 6.431 -3.992 -52.637 1.00 89.62 195 GLU A O 1
ATOM 1655 N N . ILE A 1 196 ? 7.628 -4.700 -50.876 1.00 88.62 196 ILE A N 1
ATOM 1656 C CA . ILE A 1 196 ? 7.661 -6.117 -51.270 1.00 88.62 196 ILE A CA 1
ATOM 1657 C C . ILE A 1 196 ? 6.236 -6.682 -51.371 1.00 88.62 196 ILE A C 1
ATOM 1659 O O . ILE A 1 196 ? 5.931 -7.418 -52.314 1.00 88.62 196 ILE A O 1
ATOM 1663 N N . GLY A 1 197 ? 5.340 -6.316 -50.448 1.00 90.94 197 GLY A N 1
ATOM 1664 C CA . GLY A 1 197 ? 3.920 -6.665 -50.510 1.00 90.94 197 GLY A CA 1
ATOM 1665 C C . GLY A 1 197 ? 3.231 -6.136 -51.774 1.00 90.94 197 GLY A C 1
ATOM 1666 O O . GLY A 1 197 ? 2.561 -6.895 -52.477 1.00 90.94 197 GLY A O 1
ATOM 1667 N N . GLN A 1 198 ? 3.446 -4.862 -52.117 1.00 90.31 198 GLN A N 1
ATOM 1668 C CA . GLN A 1 198 ? 2.897 -4.260 -53.338 1.00 90.31 198 GLN A CA 1
ATOM 1669 C C . GLN A 1 198 ? 3.452 -4.907 -54.616 1.00 90.31 198 GLN A C 1
ATOM 1671 O O . GLN A 1 198 ? 2.689 -5.185 -55.542 1.00 90.31 198 GLN A O 1
ATOM 1676 N N . LEU A 1 199 ? 4.759 -5.181 -54.670 1.00 91.00 199 LEU A N 1
A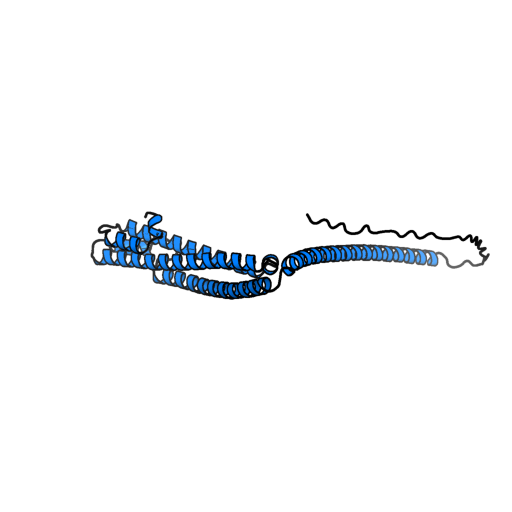TOM 1677 C CA . LEU A 1 199 ? 5.400 -5.843 -55.811 1.00 91.00 199 LEU A C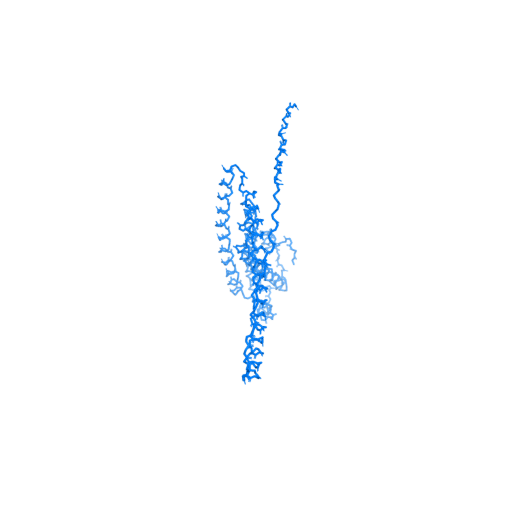A 1
ATOM 1678 C C . LEU A 1 199 ? 4.889 -7.278 -56.001 1.00 91.00 199 LEU A C 1
ATOM 1680 O O . LEU A 1 199 ? 4.600 -7.677 -57.128 1.00 91.00 199 LEU A O 1
ATOM 1684 N N . ARG A 1 200 ? 4.695 -8.034 -54.912 1.00 89.75 200 ARG A N 1
ATOM 1685 C CA . ARG A 1 200 ? 4.089 -9.378 -54.960 1.00 89.75 200 ARG A CA 1
ATOM 1686 C C . ARG A 1 200 ? 2.652 -9.359 -55.479 1.00 89.75 200 ARG A C 1
ATOM 1688 O O . ARG A 1 200 ? 2.270 -10.282 -56.192 1.00 89.75 200 ARG A O 1
ATOM 1695 N N . ASN A 1 201 ? 1.866 -8.335 -55.148 1.00 92.19 201 ASN A N 1
ATOM 1696 C CA . ASN A 1 201 ? 0.506 -8.198 -55.673 1.00 92.19 201 ASN A CA 1
ATOM 1697 C C . ASN A 1 201 ? 0.524 -7.886 -57.177 1.00 92.19 201 ASN A C 1
ATOM 1699 O O . ASN A 1 201 ? -0.078 -8.630 -57.944 1.00 92.19 201 ASN A O 1
ATOM 1703 N N . LYS A 1 202 ? 1.325 -6.903 -57.618 1.00 93.12 202 LYS A N 1
ATOM 1704 C CA . LYS A 1 202 ? 1.502 -6.589 -59.050 1.00 93.12 202 LYS A CA 1
ATOM 1705 C C . LYS A 1 202 ? 1.962 -7.798 -59.872 1.00 93.12 202 LYS A C 1
ATOM 1707 O O . LYS A 1 202 ? 1.471 -8.007 -60.974 1.00 93.12 202 LYS A O 1
ATOM 1712 N N . MET A 1 203 ? 2.869 -8.613 -59.328 1.00 91.44 203 MET A N 1
ATOM 1713 C CA . MET A 1 203 ? 3.342 -9.837 -59.984 1.00 91.44 203 MET A CA 1
ATOM 1714 C C . MET A 1 203 ? 2.218 -10.871 -60.167 1.00 91.44 203 MET A C 1
ATOM 1716 O O . MET A 1 203 ? 2.124 -11.474 -61.231 1.00 91.44 203 MET A O 1
ATOM 1720 N N . LYS A 1 204 ? 1.332 -11.040 -59.174 1.00 92.31 204 LYS A N 1
ATOM 1721 C CA . LYS A 1 204 ? 0.146 -11.910 -59.290 1.00 92.31 204 LYS A CA 1
ATOM 1722 C C . LYS A 1 204 ? -0.866 -11.388 -60.308 1.00 92.31 204 LYS A C 1
ATOM 1724 O O . LYS A 1 204 ? -1.441 -12.182 -61.046 1.00 92.31 204 LYS A O 1
ATOM 1729 N N . ASP A 1 205 ? -1.077 -10.074 -60.359 1.00 91.38 205 ASP A N 1
ATOM 1730 C CA . ASP A 1 205 ? -1.976 -9.458 -61.339 1.00 91.38 205 ASP A CA 1
ATOM 1731 C C . ASP A 1 205 ? -1.452 -9.678 -62.770 1.00 91.38 205 ASP A C 1
ATOM 1733 O O . ASP A 1 205 ? -2.206 -10.097 -63.648 1.00 91.38 205 ASP A O 1
ATOM 1737 N N . GLN A 1 206 ? -0.140 -9.510 -62.981 1.00 93.00 206 GLN A N 1
ATOM 1738 C CA . GLN A 1 206 ? 0.531 -9.821 -64.249 1.00 93.00 206 GLN A CA 1
ATOM 1739 C C . GLN A 1 206 ? 0.484 -11.316 -64.597 1.00 93.00 206 GLN A C 1
ATOM 1741 O O . GLN A 1 206 ? 0.279 -11.664 -65.756 1.00 93.00 206 GLN A O 1
ATOM 1746 N N . GLU A 1 207 ? 0.634 -12.217 -63.622 1.00 92.62 207 GLU A N 1
ATOM 1747 C CA . GLU A 1 207 ? 0.510 -13.666 -63.836 1.00 92.62 207 GLU A CA 1
ATOM 1748 C C . GLU A 1 207 ? -0.919 -14.056 -64.263 1.00 92.62 207 GLU A C 1
ATOM 1750 O O . GLU A 1 207 ? -1.103 -14.852 -65.187 1.00 92.62 207 GLU A O 1
ATOM 1755 N N . LEU A 1 208 ? -1.942 -13.445 -63.653 1.00 91.62 208 LEU A N 1
ATOM 1756 C CA . LEU A 1 208 ? -3.343 -13.611 -64.051 1.00 91.62 208 LEU A CA 1
ATOM 1757 C C . LEU A 1 208 ? -3.620 -13.056 -65.455 1.00 91.62 208 LEU A C 1
ATOM 1759 O O . LEU A 1 208 ? -4.364 -13.674 -66.218 1.00 91.62 208 LEU A O 1
ATOM 1763 N N . GLU A 1 209 ? -3.034 -11.913 -65.811 1.00 90.62 209 GLU A N 1
ATOM 1764 C CA . GLU A 1 209 ? -3.163 -11.318 -67.144 1.00 90.62 209 GLU A CA 1
ATOM 1765 C C . GLU A 1 209 ? -2.463 -12.164 -68.218 1.00 90.62 209 GLU A C 1
ATOM 1767 O O . GLU A 1 209 ? -3.084 -12.499 -69.227 1.00 90.62 209 GLU A O 1
ATOM 1772 N N . LEU A 1 210 ? -1.231 -12.619 -67.965 1.00 91.44 210 LEU A N 1
ATOM 1773 C CA . LEU A 1 210 ? -0.511 -13.554 -68.835 1.00 91.44 210 LEU A CA 1
ATOM 1774 C C . LEU A 1 210 ? -1.279 -14.863 -69.022 1.00 91.44 210 LEU A C 1
ATOM 1776 O O . LEU A 1 210 ? -1.341 -15.376 -70.138 1.00 91.44 210 LEU A O 1
ATOM 1780 N N . LYS A 1 211 ? -1.917 -15.385 -67.968 1.00 91.12 211 LYS A N 1
ATOM 1781 C CA . LYS A 1 211 ? -2.764 -16.577 -68.072 1.00 91.12 211 LYS A CA 1
ATOM 1782 C C . LYS A 1 211 ? -3.985 -16.333 -68.965 1.00 91.12 211 LYS A C 1
ATOM 1784 O O . LYS A 1 211 ? -4.217 -17.113 -69.881 1.00 91.12 211 LYS A O 1
ATOM 1789 N N . ARG A 1 212 ? -4.696 -15.210 -68.791 1.00 88.56 212 ARG A N 1
ATOM 1790 C CA . ARG A 1 212 ? -5.808 -14.810 -69.680 1.00 88.56 212 ARG A CA 1
ATOM 1791 C C . ARG A 1 212 ? -5.358 -14.630 -71.132 1.00 88.56 212 ARG A C 1
ATOM 1793 O O . ARG A 1 212 ? -6.065 -15.053 -72.046 1.00 88.56 212 ARG A O 1
ATOM 1800 N N . MET A 1 213 ? -4.191 -14.026 -71.360 1.00 89.44 213 MET A N 1
ATOM 1801 C CA . MET A 1 213 ? -3.600 -13.914 -72.696 1.00 89.44 213 MET A CA 1
ATOM 1802 C C . MET A 1 213 ? -3.280 -15.291 -73.282 1.00 89.44 213 MET A C 1
ATOM 1804 O O . MET A 1 213 ? -3.612 -15.541 -74.436 1.00 89.44 213 MET A O 1
ATOM 1808 N N . GLN A 1 214 ? -2.690 -16.196 -72.499 1.00 88.69 214 GLN A N 1
ATOM 1809 C CA . GLN A 1 214 ? -2.377 -17.557 -72.933 1.00 88.69 214 GLN A CA 1
ATOM 1810 C C . GLN A 1 214 ? -3.645 -18.343 -73.291 1.00 88.69 214 GLN A C 1
ATOM 1812 O O . GLN A 1 214 ? -3.681 -18.972 -74.347 1.00 88.69 214 GLN A O 1
ATOM 1817 N N . ASP A 1 215 ? -4.695 -18.252 -72.473 1.00 88.12 215 ASP A N 1
ATOM 1818 C CA . ASP A 1 215 ? -6.001 -18.863 -72.741 1.00 88.12 215 ASP A CA 1
ATOM 1819 C C . ASP A 1 215 ? -6.623 -18.291 -74.033 1.00 88.12 215 ASP A C 1
ATOM 1821 O O . ASP A 1 215 ? -7.129 -19.037 -74.870 1.00 88.12 215 ASP A O 1
ATOM 1825 N N . THR A 1 216 ? -6.494 -16.978 -74.261 1.00 86.69 216 THR A N 1
ATOM 1826 C CA . THR A 1 216 ? -6.959 -16.303 -75.490 1.00 86.69 216 THR A CA 1
ATOM 1827 C C . THR A 1 216 ? 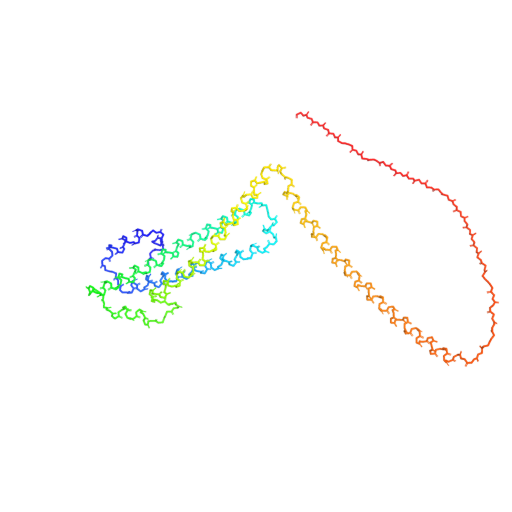-6.155 -16.726 -76.727 1.00 86.69 216 THR A C 1
ATOM 1829 O O . THR A 1 216 ? -6.725 -16.947 -77.793 1.00 86.69 216 THR A O 1
ATOM 1832 N N . ILE A 1 217 ? -4.832 -16.883 -76.601 1.00 86.62 217 ILE A N 1
ATOM 1833 C CA . ILE A 1 217 ? -3.947 -17.376 -77.670 1.00 86.62 217 ILE A CA 1
ATOM 1834 C C . ILE A 1 217 ? -4.253 -18.841 -77.996 1.00 86.62 217 ILE A C 1
ATOM 1836 O O . ILE A 1 217 ? -4.232 -19.218 -79.167 1.00 86.62 217 ILE A O 1
ATOM 1840 N N . ASN A 1 218 ? -4.550 -19.666 -76.990 1.00 84.25 218 ASN A N 1
ATOM 1841 C CA . ASN A 1 218 ? -4.943 -21.058 -77.190 1.00 84.25 218 ASN A CA 1
ATOM 1842 C C . ASN A 1 218 ? -6.290 -21.136 -77.930 1.00 84.25 218 ASN A C 1
ATOM 1844 O O . ASN A 1 218 ? -6.368 -21.813 -78.951 1.00 84.25 218 ASN A O 1
ATOM 1848 N N . LEU A 1 219 ? -7.289 -20.346 -77.514 1.00 82.31 219 LEU A N 1
ATOM 1849 C CA . LEU A 1 219 ? -8.580 -20.224 -78.202 1.00 82.31 219 LEU A CA 1
ATOM 1850 C C . LEU A 1 219 ? -8.418 -19.770 -79.667 1.00 82.31 219 LEU A C 1
ATOM 1852 O O . LEU A 1 219 ? -9.035 -20.329 -80.571 1.00 82.31 219 LEU A O 1
ATOM 1856 N N . LEU A 1 220 ? -7.555 -18.779 -79.923 1.00 79.38 220 LEU A N 1
ATOM 1857 C CA . LEU A 1 220 ? -7.252 -18.311 -81.279 1.00 79.38 220 LEU A CA 1
ATOM 1858 C C . LEU A 1 220 ? -6.552 -19.386 -82.121 1.00 79.38 220 LEU A C 1
ATOM 1860 O O . LEU A 1 220 ? -6.870 -19.522 -83.301 1.00 79.38 220 LEU A O 1
ATOM 1864 N N . LYS A 1 221 ? -5.638 -20.173 -81.539 1.00 75.56 221 LYS A N 1
ATOM 1865 C CA . LYS A 1 221 ? -4.971 -21.299 -82.221 1.00 75.56 221 LYS A CA 1
ATOM 1866 C C . LYS A 1 221 ? -5.928 -22.444 -82.543 1.00 75.56 221 LYS A C 1
ATOM 1868 O O . LYS A 1 221 ? -5.818 -23.016 -83.620 1.00 75.56 221 LYS A O 1
ATOM 1873 N N . GLU A 1 222 ? -6.882 -22.742 -81.665 1.00 67.38 222 GLU A N 1
ATOM 1874 C CA . GLU A 1 222 ? -7.958 -23.707 -81.938 1.00 67.38 222 GLU A CA 1
ATOM 1875 C C . GLU A 1 222 ? -8.885 -23.231 -83.070 1.00 67.38 222 GLU A C 1
ATOM 1877 O O . GLU A 1 222 ? -9.402 -24.046 -83.828 1.00 67.38 222 GLU A O 1
ATOM 1882 N N . GLN A 1 223 ? -9.030 -21.913 -83.254 1.00 61.28 223 GLN A N 1
ATOM 1883 C CA . GLN A 1 223 ? -9.708 -21.316 -84.412 1.00 61.28 223 GLN A CA 1
ATOM 1884 C C . GLN A 1 223 ? -8.817 -21.189 -85.665 1.00 61.28 223 GLN A C 1
ATOM 1886 O O . GLN A 1 223 ? -9.333 -20.913 -86.747 1.00 61.28 223 GLN A O 1
ATOM 1891 N N . THR A 1 224 ? -7.495 -21.382 -85.557 1.00 52.25 224 THR A N 1
ATOM 1892 C CA . THR A 1 224 ? -6.531 -21.225 -86.665 1.00 52.25 224 THR A CA 1
ATOM 1893 C C . THR A 1 224 ? -5.634 -22.448 -86.872 1.00 52.25 224 THR A C 1
ATOM 1895 O O . THR A 1 224 ? -4.405 -22.364 -86.883 1.00 52.25 224 THR A O 1
ATOM 1898 N N . THR A 1 225 ? -6.255 -23.582 -87.197 1.00 36.38 225 THR A N 1
ATOM 1899 C CA . THR A 1 225 ? -5.610 -24.649 -87.980 1.00 36.38 225 THR A CA 1
ATOM 1900 C C . THR A 1 225 ? -6.535 -25.171 -89.090 1.00 36.38 225 THR A C 1
ATOM 1902 O O . THR A 1 225 ? -7.696 -25.458 -88.807 1.00 36.38 225 THR A O 1
ATOM 1905 N N . PRO A 1 226 ? -6.057 -25.385 -90.338 1.00 48.12 226 PRO A N 1
ATOM 1906 C CA . PRO A 1 226 ? -4.786 -24.976 -90.952 1.00 48.12 226 PRO A CA 1
ATOM 1907 C C . PRO A 1 226 ? -4.953 -23.986 -92.131 1.00 48.12 226 PRO A C 1
ATOM 1909 O O . PRO A 1 226 ? -5.944 -24.032 -92.850 1.00 48.12 226 PRO A O 1
ATOM 1912 N N . ASN A 1 227 ? -3.935 -23.148 -92.367 1.00 33.09 227 ASN A N 1
ATOM 1913 C CA . ASN A 1 227 ? -3.514 -22.601 -93.676 1.00 33.09 227 ASN A CA 1
ATOM 1914 C C . ASN A 1 227 ? -2.208 -21.804 -93.444 1.00 33.09 227 ASN A C 1
ATOM 1916 O O . ASN A 1 227 ? -2.247 -20.682 -92.960 1.00 33.09 227 ASN A O 1
ATOM 1920 N N . THR A 1 228 ? -1.031 -22.434 -93.465 1.00 30.38 228 THR A N 1
ATOM 1921 C CA . THR A 1 228 ? -0.197 -22.725 -94.654 1.00 30.38 228 THR A CA 1
ATOM 1922 C C . THR A 1 228 ? 0.510 -21.488 -95.242 1.00 30.38 228 THR A C 1
ATOM 1924 O O . THR A 1 228 ? -0.127 -20.544 -95.688 1.00 30.38 228 THR A O 1
ATOM 1927 N N . SER A 1 229 ? 1.842 -21.599 -95.355 1.00 32.56 229 SER A N 1
ATOM 1928 C CA . SER A 1 229 ? 2.804 -20.784 -96.132 1.00 32.56 229 SER A CA 1
ATOM 1929 C C . SER A 1 229 ? 3.292 -19.414 -95.605 1.00 32.56 229 SER A C 1
ATOM 1931 O O . SER A 1 229 ? 2.622 -18.395 -95.680 1.00 32.56 229 SER A O 1
ATOM 1933 N N . ASN A 1 230 ? 4.558 -19.431 -95.168 1.00 33.47 230 ASN A N 1
ATOM 1934 C CA . ASN A 1 230 ? 5.698 -18.676 -95.715 1.00 33.47 230 ASN A CA 1
ATOM 1935 C C . ASN A 1 230 ? 5.533 -17.193 -96.108 1.00 33.47 230 ASN A C 1
ATOM 1937 O O . ASN A 1 230 ? 5.034 -16.896 -97.187 1.00 33.47 230 ASN A O 1
ATOM 1941 N N . SER A 1 231 ? 6.180 -16.304 -95.345 1.00 33.88 231 SER A N 1
ATOM 1942 C CA . SER A 1 231 ? 7.306 -15.438 -95.777 1.00 33.88 231 SER A CA 1
ATOM 1943 C C . SER A 1 231 ? 7.659 -14.502 -94.599 1.00 33.88 231 SER A C 1
ATOM 1945 O O . SER A 1 231 ? 6.761 -13.892 -94.036 1.00 33.88 231 SER A O 1
ATOM 1947 N N . GLY A 1 232 ? 8.886 -14.343 -94.098 1.00 33.06 232 GLY A N 1
ATOM 1948 C CA . GLY A 1 232 ? 10.182 -14.658 -94.692 1.00 33.06 232 GLY A CA 1
ATOM 1949 C C . GLY A 1 232 ? 10.790 -13.445 -95.401 1.00 33.06 232 GLY A C 1
ATOM 1950 O O . GLY A 1 232 ? 10.879 -13.468 -96.617 1.00 33.06 232 GLY A O 1
ATOM 1951 N N . ILE A 1 233 ? 11.212 -12.409 -94.662 1.00 39.41 233 ILE A N 1
ATOM 1952 C CA . ILE A 1 233 ? 12.158 -11.366 -95.115 1.00 39.41 233 ILE A CA 1
ATOM 1953 C C . ILE A 1 233 ? 12.871 -10.766 -93.890 1.00 39.41 233 ILE A C 1
ATOM 1955 O O . ILE A 1 233 ? 12.301 -10.685 -92.802 1.00 39.41 233 ILE A O 1
ATOM 1959 N N . GLU A 1 234 ? 14.145 -10.424 -94.073 1.00 34.72 234 GLU A N 1
ATOM 1960 C CA . GLU A 1 234 ? 15.127 -10.195 -93.010 1.00 34.72 234 GLU A CA 1
ATOM 1961 C C . GLU A 1 234 ? 15.218 -8.749 -92.493 1.00 34.72 234 GLU A C 1
ATOM 1963 O O . GLU A 1 234 ? 14.735 -7.786 -93.088 1.00 34.72 234 GLU A O 1
ATOM 1968 N N . VAL A 1 235 ? 15.900 -8.623 -91.353 1.00 36.16 235 VAL A N 1
ATOM 1969 C CA . VAL A 1 235 ? 16.204 -7.383 -90.631 1.00 36.16 235 VAL A CA 1
ATOM 1970 C C . VAL A 1 235 ? 17.443 -6.697 -91.217 1.00 36.16 235 VAL A C 1
ATOM 1972 O O . VAL A 1 235 ? 18.461 -7.349 -91.436 1.00 36.16 235 VAL A O 1
ATOM 1975 N N . THR A 1 236 ? 17.429 -5.365 -91.337 1.00 34.16 236 THR A N 1
ATOM 1976 C CA . THR A 1 236 ? 18.654 -4.557 -91.490 1.00 34.16 236 THR A CA 1
ATOM 1977 C C . THR A 1 236 ? 18.813 -3.567 -90.333 1.00 34.16 236 THR A C 1
ATOM 1979 O O . THR A 1 236 ? 17.961 -2.720 -90.074 1.00 34.16 236 THR A O 1
ATOM 1982 N N . VAL A 1 237 ? 19.924 -3.699 -89.600 1.00 35.09 237 VAL A N 1
ATOM 1983 C CA . VAL A 1 237 ? 20.267 -2.879 -88.427 1.00 35.09 237 VAL A CA 1
ATOM 1984 C C . VAL A 1 237 ? 21.170 -1.722 -88.849 1.00 35.09 237 VAL A C 1
ATOM 1986 O O . VAL A 1 237 ? 22.246 -1.955 -89.392 1.00 35.09 237 VAL A O 1
ATOM 1989 N N . ASN A 1 238 ? 20.790 -0.484 -88.520 1.00 36.06 238 ASN A N 1
ATOM 1990 C CA . ASN A 1 238 ? 21.668 0.682 -88.651 1.00 36.06 238 ASN A CA 1
ATOM 1991 C C . ASN A 1 238 ? 22.265 1.070 -87.290 1.00 36.06 238 ASN A C 1
ATOM 1993 O O . ASN A 1 238 ? 21.581 1.607 -86.423 1.00 36.06 238 ASN A O 1
ATOM 1997 N N . LEU A 1 239 ? 23.565 0.815 -87.125 1.00 35.44 239 LEU A N 1
ATOM 1998 C CA . LEU A 1 239 ? 24.377 1.241 -85.983 1.00 35.44 239 LEU A CA 1
ATOM 1999 C C . LEU A 1 239 ? 25.162 2.510 -86.345 1.00 35.44 239 LEU A C 1
ATOM 2001 O O . LEU A 1 239 ? 26.110 2.442 -87.126 1.00 35.44 239 LEU A O 1
ATOM 2005 N N . SER A 1 240 ? 24.843 3.647 -85.723 1.00 41.16 240 SER A N 1
ATOM 2006 C CA . SER A 1 240 ? 25.686 4.851 -85.756 1.00 41.16 240 SER A CA 1
ATOM 2007 C C . SER A 1 240 ? 26.283 5.131 -84.372 1.00 41.16 240 SER A C 1
ATOM 2009 O O . SER A 1 240 ? 25.635 5.639 -83.461 1.00 41.16 240 SER A O 1
ATOM 2011 N N . LYS A 1 241 ? 27.565 4.791 -84.202 1.00 40.03 241 LYS A N 1
ATOM 2012 C CA . LYS A 1 241 ? 28.356 5.200 -83.032 1.00 40.03 241 LYS A CA 1
ATOM 2013 C C . LYS A 1 241 ? 28.797 6.656 -83.188 1.00 40.03 241 LYS A C 1
ATOM 2015 O O . LYS A 1 241 ? 29.328 7.007 -84.241 1.00 40.03 241 LYS A O 1
ATOM 2020 N N . LYS A 1 242 ? 28.758 7.444 -82.108 1.00 40.78 242 LYS A N 1
ATOM 2021 C CA . LYS A 1 242 ? 29.765 8.493 -81.894 1.00 40.78 242 LYS A CA 1
ATOM 2022 C C . LYS A 1 242 ? 30.047 8.721 -80.408 1.00 40.78 242 LYS A C 1
ATOM 2024 O O . LYS A 1 242 ? 29.151 9.030 -79.633 1.00 40.78 242 LYS A O 1
ATOM 2029 N N . THR A 1 243 ? 31.307 8.533 -80.045 1.00 40.16 243 THR A N 1
ATOM 2030 C CA . THR A 1 243 ? 31.908 8.790 -78.731 1.00 40.16 243 THR A CA 1
ATOM 2031 C C . THR A 1 243 ? 32.252 10.282 -78.607 1.00 40.16 243 THR A C 1
ATOM 2033 O O . THR A 1 243 ? 32.645 10.869 -79.612 1.00 40.16 243 THR A O 1
ATOM 2036 N N . ASP A 1 244 ? 32.172 10.889 -77.414 1.00 34.19 244 ASP A N 1
ATOM 2037 C CA . ASP A 1 244 ? 33.398 11.213 -76.655 1.00 34.19 244 ASP A CA 1
ATOM 2038 C C . ASP A 1 244 ? 33.201 11.906 -75.288 1.00 34.19 244 ASP A C 1
ATOM 2040 O O . ASP A 1 244 ? 32.538 12.930 -75.172 1.00 34.19 244 ASP A O 1
ATOM 2044 N N . ARG A 1 245 ? 33.951 11.355 -74.320 1.00 35.78 245 ARG A N 1
ATOM 2045 C CA . ARG A 1 245 ? 34.691 11.980 -73.200 1.00 35.78 245 ARG A CA 1
ATOM 2046 C C . ARG A 1 245 ? 33.985 12.682 -72.026 1.00 35.78 245 ARG A C 1
ATOM 2048 O O . ARG A 1 245 ? 32.970 13.353 -72.128 1.00 35.78 245 ARG A O 1
ATOM 2055 N N . ALA A 1 246 ? 34.627 12.480 -70.874 1.00 36.41 246 ALA A N 1
ATOM 2056 C CA . ALA A 1 246 ? 34.213 12.865 -69.531 1.00 36.41 246 ALA A CA 1
ATOM 2057 C C . ALA A 1 246 ? 34.916 14.138 -69.030 1.00 36.41 246 ALA A C 1
ATOM 2059 O O . ALA A 1 246 ? 35.967 14.518 -69.546 1.00 36.41 246 ALA A O 1
ATOM 2060 N N . ALA A 1 247 ? 34.402 14.689 -67.929 1.00 36.28 247 ALA A N 1
ATOM 2061 C CA . ALA A 1 247 ? 35.183 15.446 -66.956 1.00 36.28 247 ALA A CA 1
ATOM 2062 C C . ALA A 1 247 ? 34.664 15.132 -65.541 1.00 36.28 247 ALA A C 1
ATOM 2064 O O . ALA A 1 247 ? 33.470 15.251 -65.277 1.00 36.28 247 ALA A O 1
ATOM 2065 N N . ILE A 1 248 ? 35.564 14.705 -64.655 1.00 40.81 248 ILE A N 1
ATOM 2066 C CA . ILE A 1 248 ? 35.328 14.586 -63.209 1.00 40.81 248 ILE A CA 1
ATOM 2067 C C . ILE A 1 248 ? 35.760 15.913 -62.582 1.00 40.81 248 ILE A C 1
ATOM 2069 O O . ILE A 1 248 ? 36.806 16.442 -62.955 1.00 40.81 248 ILE A O 1
ATOM 2073 N N . VAL A 1 249 ? 34.981 16.435 -61.633 1.00 41.12 249 VAL A N 1
ATOM 2074 C CA . VAL A 1 249 ? 35.372 17.583 -60.803 1.00 41.12 249 VAL A CA 1
ATOM 2075 C C . VAL A 1 249 ? 35.170 17.211 -59.337 1.00 41.12 249 VAL A C 1
ATOM 2077 O O . VAL A 1 249 ? 34.048 17.199 -58.838 1.00 41.12 249 VAL A O 1
ATOM 2080 N N . GLU A 1 250 ? 36.273 16.899 -58.663 1.00 37.28 250 GLU A N 1
ATOM 2081 C CA . GLU A 1 250 ? 36.388 16.966 -57.204 1.00 37.28 250 GLU A CA 1
ATOM 2082 C C . GLU A 1 250 ? 36.827 18.375 -56.787 1.00 37.28 250 GLU A C 1
ATOM 2084 O O . GLU A 1 250 ? 37.546 19.025 -57.552 1.00 37.28 250 GLU A O 1
ATOM 2089 N N . SER A 1 251 ? 36.452 18.797 -55.569 1.00 42.28 251 SER A N 1
ATOM 2090 C CA . SER A 1 251 ? 37.141 19.731 -54.636 1.00 42.28 251 SER A CA 1
ATOM 2091 C C . SER A 1 251 ? 36.116 20.545 -53.811 1.00 42.28 251 SER A C 1
ATOM 2093 O O . SER A 1 251 ? 35.004 20.764 -54.287 1.00 42.28 251 SER A O 1
ATOM 2095 N N . PRO A 1 252 ? 36.475 21.096 -52.634 1.00 46.66 252 PRO A N 1
ATOM 2096 C CA . PRO A 1 252 ? 37.059 20.377 -51.498 1.00 46.66 252 PRO A CA 1
ATOM 2097 C C . PRO A 1 252 ? 36.415 20.787 -50.145 1.00 46.66 252 PRO A C 1
ATOM 2099 O O . PRO A 1 252 ? 35.558 21.666 -50.069 1.00 46.66 252 PRO A O 1
ATOM 2102 N N . ILE A 1 253 ? 36.868 20.161 -49.056 1.00 44.03 253 ILE A N 1
ATOM 2103 C CA . ILE A 1 253 ? 36.550 20.534 -47.664 1.00 44.03 253 ILE A CA 1
ATOM 2104 C C . ILE A 1 253 ? 37.317 21.819 -47.273 1.00 44.03 253 ILE A C 1
ATOM 2106 O O . ILE A 1 253 ? 38.498 21.913 -47.610 1.00 44.03 253 ILE A O 1
ATOM 2110 N N . PRO A 1 254 ? 36.718 22.777 -46.534 1.00 51.53 254 PRO A N 1
ATOM 2111 C CA . PRO A 1 254 ? 37.450 23.800 -45.789 1.00 51.53 254 PRO A CA 1
ATOM 2112 C C . PRO A 1 254 ? 37.728 23.340 -44.351 1.00 51.53 254 PRO A C 1
ATOM 2114 O O . PRO A 1 254 ? 36.825 22.880 -43.651 1.00 51.53 254 PRO A O 1
ATOM 2117 N N . ASP A 1 255 ? 38.979 23.495 -43.929 1.00 38.59 255 ASP A N 1
ATOM 2118 C CA . ASP A 1 255 ? 39.464 23.111 -42.605 1.00 38.59 255 ASP A CA 1
ATOM 2119 C C . ASP A 1 255 ? 39.135 24.122 -41.494 1.00 38.59 255 ASP A C 1
ATOM 2121 O O . ASP A 1 255 ? 38.848 25.299 -41.721 1.00 38.59 255 ASP A O 1
ATOM 2125 N N . LEU A 1 256 ? 39.257 23.592 -40.279 1.00 42.78 256 LEU A N 1
ATOM 2126 C CA . LEU A 1 256 ? 39.465 24.240 -38.984 1.00 42.78 256 LEU A CA 1
ATOM 2127 C C . LEU A 1 256 ? 40.052 25.669 -39.013 1.00 42.78 256 LEU A C 1
ATOM 2129 O O . LEU A 1 256 ? 41.126 25.905 -39.565 1.00 42.78 256 LEU A O 1
ATOM 2133 N N . VAL A 1 257 ? 39.438 26.570 -38.238 1.00 47.72 257 VAL A N 1
ATOM 2134 C CA . VAL A 1 257 ? 40.130 27.718 -37.628 1.00 47.72 257 VAL A CA 1
ATOM 2135 C C . VAL A 1 257 ? 40.050 27.565 -36.112 1.00 47.72 257 VAL A C 1
ATOM 2137 O O . VAL A 1 257 ? 38.967 27.427 -35.546 1.00 47.72 257 VAL A O 1
ATOM 2140 N N . SER A 1 258 ? 41.224 27.552 -35.490 1.00 45.06 258 SER A N 1
ATOM 2141 C CA . SER A 1 258 ? 41.433 27.680 -34.051 1.00 45.06 258 SER A CA 1
ATOM 2142 C C . SER A 1 258 ? 41.741 29.141 -33.760 1.00 45.06 258 SER A C 1
ATOM 2144 O O . SER A 1 258 ? 42.569 29.698 -34.472 1.00 45.06 258 SER A O 1
ATOM 2146 N N . ASP A 1 259 ? 41.160 29.712 -32.709 1.00 50.38 259 ASP A N 1
ATOM 2147 C CA . ASP A 1 259 ? 41.653 30.941 -32.080 1.00 50.38 259 ASP A CA 1
ATOM 2148 C C . ASP A 1 259 ? 41.428 30.831 -30.563 1.00 50.38 259 ASP A C 1
ATOM 2150 O O . ASP A 1 259 ? 40.291 30.713 -30.100 1.00 50.38 259 ASP A O 1
ATOM 2154 N N . ASP A 1 260 ? 42.535 30.826 -29.816 1.00 48.75 260 ASP A N 1
ATOM 2155 C CA . ASP A 1 260 ? 42.589 31.047 -28.369 1.00 48.75 260 ASP A CA 1
ATOM 2156 C C . ASP A 1 260 ? 42.866 32.542 -28.126 1.00 48.75 260 ASP A C 1
ATOM 2158 O O . ASP A 1 260 ? 43.879 33.039 -28.619 1.00 48.75 260 ASP A O 1
ATOM 2162 N N . GLU A 1 261 ? 42.037 33.226 -27.327 1.00 47.28 261 GLU A N 1
ATOM 2163 C CA . GLU A 1 261 ? 42.428 34.354 -26.446 1.00 47.28 261 GLU A CA 1
ATOM 2164 C C . GLU A 1 261 ? 41.370 34.609 -25.350 1.00 47.28 261 GLU A C 1
ATOM 2166 O O . GLU A 1 261 ? 40.160 34.649 -25.675 1.00 47.28 261 GLU A O 1
#